Protein AF-A0A0D1YLI1-F1 (afdb_monomer)

Secondary structure (DSSP, 8-state):
-----------------------SHHHHHHHTSPPPPPBTTB-SHHHHHHHH-TTGGGGGGG--SHHHHHH--HHHHHHTT--SHHHHHHHHHHHHHHHTT---TTTT-S--BTTEEEEEEEEEEPPHHHHHH-GGGSS-BTTB-TTEEEEEEEE-TT-SS-SS-TTTPPPPTTEEE-SSS-EEETT-EESSSSEEEEE--TTTT--PPP--GGG-TTTHHHHHHHHHHHHHHHH-

Structure (mmCIF, N/CA/C/O backbone):
data_AF-A0A0D1YLI1-F1
#
_entry.id   AF-A0A0D1YLI1-F1
#
loop_
_atom_site.group_PDB
_atom_site.id
_atom_site.type_symbol
_atom_site.label_atom_id
_atom_site.label_alt_id
_atom_site.label_comp_id
_atom_site.label_asym_id
_atom_site.label_entity_id
_atom_site.label_seq_id
_atom_site.pdbx_PDB_ins_code
_atom_site.Cartn_x
_atom_site.Cartn_y
_atom_site.Cartn_z
_atom_site.occupancy
_atom_site.B_iso_or_equiv
_atom_site.auth_seq_id
_atom_site.auth_comp_id
_atom_site.auth_asym_id
_atom_site.auth_atom_id
_atom_site.pdbx_PDB_model_num
ATOM 1 N N . MET A 1 1 ? -71.877 48.508 18.213 1.00 41.09 1 MET A N 1
ATOM 2 C CA . MET A 1 1 ? -71.988 47.163 17.605 1.00 41.09 1 MET A CA 1
ATOM 3 C C . MET A 1 1 ? -70.603 46.537 17.554 1.00 41.09 1 MET A C 1
ATOM 5 O O . MET A 1 1 ? -69.731 47.075 16.888 1.00 41.09 1 MET A O 1
ATOM 9 N N . ILE A 1 2 ? -70.373 45.472 18.323 1.00 42.00 2 ILE A N 1
ATOM 10 C CA . ILE A 1 2 ? -69.071 44.799 18.441 1.00 42.00 2 ILE A CA 1
ATOM 11 C C . ILE A 1 2 ? -69.005 43.713 17.360 1.00 42.00 2 ILE A C 1
ATOM 13 O O . ILE A 1 2 ? -69.710 42.711 17.449 1.00 42.00 2 ILE A O 1
ATOM 17 N N . LEU A 1 3 ? -68.181 43.912 16.330 1.00 46.78 3 LEU A N 1
ATOM 18 C CA . LEU A 1 3 ? -67.951 42.915 15.282 1.00 46.78 3 LEU A CA 1
ATOM 19 C C . LEU A 1 3 ? -66.917 41.887 15.765 1.00 46.78 3 LEU A C 1
ATOM 21 O O . LEU A 1 3 ? -65.715 42.152 15.789 1.00 46.78 3 LEU A O 1
ATOM 25 N N . ARG A 1 4 ? -67.391 40.697 16.149 1.00 47.41 4 ARG A N 1
ATOM 26 C CA . ARG A 1 4 ? -66.553 39.508 16.362 1.00 47.41 4 ARG A CA 1
ATOM 27 C C . ARG A 1 4 ? -66.057 38.992 15.007 1.00 47.41 4 ARG A C 1
ATOM 29 O O . ARG A 1 4 ? -66.852 38.516 14.203 1.00 47.41 4 ARG A O 1
ATOM 36 N N . ARG A 1 5 ? -64.745 39.047 14.765 1.00 52.62 5 ARG A N 1
ATOM 37 C CA . ARG A 1 5 ? -64.091 38.301 13.676 1.00 52.62 5 ARG A CA 1
ATOM 38 C C . ARG A 1 5 ? -63.882 36.844 14.110 1.00 52.62 5 ARG A C 1
ATOM 40 O O . ARG A 1 5 ? -63.325 36.638 15.189 1.00 52.62 5 ARG A O 1
ATOM 47 N N . PRO A 1 6 ? -64.268 35.836 13.311 1.00 52.59 6 PRO A N 1
ATOM 48 C CA . PRO A 1 6 ? -63.895 34.460 13.593 1.00 52.59 6 PRO A CA 1
ATOM 49 C C . PRO A 1 6 ? -62.431 34.229 13.193 1.00 52.59 6 PRO A C 1
ATOM 51 O O . PRO A 1 6 ? -62.018 34.512 12.069 1.00 52.59 6 PRO A O 1
ATOM 54 N N . PHE A 1 7 ? -61.643 33.719 14.137 1.00 49.94 7 PHE A N 1
ATOM 55 C CA . PHE A 1 7 ? -60.309 33.180 13.892 1.00 49.94 7 PHE A CA 1
ATOM 56 C C . PHE A 1 7 ? -60.439 31.877 13.093 1.00 49.94 7 PHE A C 1
ATOM 58 O O . PHE A 1 7 ? -60.913 30.869 13.615 1.00 49.94 7 PHE A O 1
ATOM 65 N N . LEU A 1 8 ? -60.000 31.880 11.834 1.00 53.09 8 LEU A N 1
ATOM 66 C CA . LEU A 1 8 ? -59.750 30.649 11.088 1.00 53.09 8 LEU A CA 1
ATOM 67 C C . LEU A 1 8 ? -58.392 30.092 11.528 1.00 53.09 8 LEU A C 1
ATOM 69 O O . LEU A 1 8 ? -57.339 30.612 11.163 1.00 53.09 8 LEU A O 1
ATOM 73 N N . ALA A 1 9 ? -58.424 29.038 12.341 1.00 55.56 9 ALA A N 1
ATOM 74 C CA . ALA A 1 9 ? -57.246 28.261 12.698 1.00 55.56 9 ALA A CA 1
ATOM 75 C C . ALA A 1 9 ? -56.785 27.442 11.480 1.00 55.56 9 ALA A C 1
ATOM 77 O O . ALA A 1 9 ? -57.306 26.362 11.202 1.00 55.56 9 ALA A O 1
ATOM 78 N N . SER A 1 10 ? -55.800 27.965 10.751 1.00 55.53 10 SER A N 1
ATOM 79 C CA . SER A 1 10 ? -55.054 27.204 9.750 1.00 55.53 10 SER A CA 1
ATOM 80 C C . SER A 1 10 ? -54.162 26.190 10.468 1.00 55.53 10 SER A C 1
ATOM 82 O O . SER A 1 10 ? -53.190 26.556 11.130 1.00 55.53 10 SER A O 1
ATOM 84 N N . ARG A 1 11 ? -54.518 24.904 10.390 1.00 57.66 11 ARG A N 1
ATOM 85 C CA . ARG A 1 11 ? -53.645 23.810 10.828 1.00 57.66 11 ARG A CA 1
ATOM 86 C C . ARG A 1 11 ? -52.510 23.675 9.807 1.00 57.66 11 ARG A C 1
ATOM 88 O O . ARG A 1 11 ? -52.818 23.428 8.641 1.00 57.66 11 ARG A O 1
ATOM 95 N N . PRO A 1 12 ? -51.225 23.774 10.192 1.00 53.22 12 PRO A N 1
ATOM 96 C CA . PRO A 1 12 ? -50.160 23.419 9.271 1.00 53.22 12 PRO A CA 1
ATOM 97 C C . PRO A 1 12 ? -50.270 21.921 8.978 1.00 53.22 12 PRO A C 1
ATOM 99 O O . PRO A 1 12 ? -50.242 21.087 9.886 1.00 53.22 12 PRO A O 1
ATOM 102 N N . SER A 1 13 ? -50.426 21.580 7.701 1.00 56.91 13 SER A N 1
ATOM 103 C CA . SER A 1 13 ? -50.272 20.212 7.228 1.00 56.91 13 SER A CA 1
ATOM 104 C C . SER A 1 13 ? -48.870 19.750 7.608 1.00 56.91 13 SER A C 1
ATOM 106 O O . SER A 1 13 ? -47.882 20.285 7.101 1.00 56.91 13 SER A O 1
ATOM 108 N N . ILE A 1 14 ? -48.775 18.777 8.511 1.00 56.75 14 ILE A N 1
ATOM 109 C CA . ILE A 1 14 ? -47.525 18.079 8.791 1.00 56.75 14 ILE A CA 1
ATOM 110 C C . ILE A 1 14 ? -47.168 17.329 7.506 1.00 56.75 14 ILE A C 1
ATOM 112 O O . ILE A 1 14 ? -47.639 16.220 7.261 1.00 56.75 14 ILE A O 1
ATOM 116 N N . GLN A 1 15 ? -46.375 17.965 6.643 1.00 58.88 15 GLN A N 1
ATOM 117 C CA . GLN A 1 15 ? -45.689 17.278 5.564 1.00 58.88 15 GLN A CA 1
ATOM 118 C C . GLN A 1 15 ? -44.652 16.385 6.228 1.00 58.88 15 GLN A C 1
ATOM 120 O O . GLN A 1 15 ? -43.575 16.828 6.628 1.00 58.88 15 GLN A O 1
ATOM 125 N N . VAL A 1 16 ? -45.007 15.112 6.378 1.00 55.91 16 VAL A N 1
ATOM 126 C CA . VAL A 1 16 ? -44.041 14.053 6.634 1.00 55.91 16 VAL A CA 1
ATOM 127 C C . VAL A 1 16 ? -43.095 14.066 5.438 1.00 55.91 16 VAL A C 1
ATOM 129 O O . VAL A 1 16 ? -43.400 13.532 4.374 1.00 55.91 16 VAL A O 1
ATOM 132 N N . CYS A 1 17 ? -41.966 14.759 5.588 1.00 52.25 17 CYS A N 1
ATOM 133 C CA . CYS A 1 17 ? -40.849 14.646 4.672 1.00 52.25 17 CYS A CA 1
ATOM 134 C C . CYS A 1 17 ? -40.488 13.163 4.651 1.00 52.25 17 CYS A C 1
ATOM 136 O O . CYS A 1 17 ? -40.028 12.632 5.666 1.00 52.25 17 CYS A O 1
ATOM 138 N N . LEU A 1 18 ? -40.764 12.487 3.530 1.00 52.31 18 LEU A N 1
ATOM 139 C CA . LEU A 1 18 ? -40.245 11.156 3.261 1.00 52.31 18 LEU A CA 1
ATOM 140 C C . LEU A 1 18 ? -38.723 11.266 3.307 1.00 52.31 18 LEU A C 1
ATOM 142 O O . LEU A 1 18 ? -38.062 11.563 2.314 1.00 52.31 18 LEU A O 1
ATOM 146 N N . GLN A 1 19 ? -38.170 11.057 4.497 1.00 52.12 19 GLN A N 1
ATOM 147 C CA . GLN A 1 19 ? -36.759 10.823 4.690 1.00 52.12 19 GLN A CA 1
ATOM 148 C C . GLN A 1 19 ? -36.397 9.670 3.768 1.00 52.12 19 GLN A C 1
ATOM 150 O O . GLN A 1 19 ? -36.870 8.551 3.943 1.00 52.12 19 GLN A O 1
ATOM 155 N N . CYS A 1 20 ? -35.609 10.008 2.752 1.00 47.84 20 CYS A N 1
ATOM 156 C CA . CYS A 1 20 ? -34.932 9.152 1.798 1.00 47.84 20 CYS A CA 1
ATOM 157 C C . CYS A 1 20 ? -34.895 7.677 2.230 1.00 47.84 20 CYS A C 1
ATOM 159 O O . CYS A 1 20 ? -33.929 7.240 2.864 1.00 47.84 20 CYS A O 1
ATOM 161 N N . LEU A 1 21 ? -35.908 6.900 1.836 1.00 48.06 21 LEU A N 1
ATOM 162 C CA . LEU A 1 21 ? -35.844 5.442 1.812 1.00 48.06 21 LEU A CA 1
ATOM 163 C C . LEU A 1 21 ? -34.777 5.069 0.777 1.00 48.06 21 LEU A C 1
ATOM 165 O O . LEU A 1 21 ? -35.061 4.797 -0.388 1.00 48.06 21 LEU A O 1
ATOM 169 N N . ARG A 1 22 ? -33.502 5.110 1.180 1.00 50.91 22 ARG A N 1
ATOM 170 C CA . ARG A 1 22 ? -32.410 4.469 0.446 1.00 50.91 22 ARG A CA 1
ATOM 171 C C . ARG A 1 22 ? -32.606 2.971 0.612 1.00 50.91 22 ARG A C 1
ATOM 173 O O . ARG A 1 22 ? -31.956 2.343 1.445 1.00 50.91 22 ARG A O 1
ATOM 180 N N . ASN A 1 23 ? -33.529 2.416 -0.167 1.00 47.09 23 ASN A N 1
ATOM 181 C CA . ASN A 1 23 ? -33.686 0.980 -0.279 1.00 47.09 23 ASN A CA 1
ATOM 182 C C . ASN A 1 23 ? -32.333 0.364 -0.654 1.00 47.09 23 ASN A C 1
ATOM 184 O O . ASN A 1 23 ? -31.588 0.862 -1.501 1.00 47.09 23 ASN A O 1
ATOM 188 N N . SER A 1 24 ? -32.028 -0.720 0.042 1.00 51.94 24 SER A N 1
ATOM 189 C CA . SER A 1 24 ? -30.808 -1.521 0.103 1.00 51.94 24 SER A CA 1
ATOM 190 C C . SER A 1 24 ? -30.446 -2.248 -1.205 1.00 51.94 24 SER A C 1
ATOM 192 O O . SER A 1 24 ? -29.969 -3.379 -1.188 1.00 51.94 24 SER A O 1
ATOM 194 N N . SER A 1 25 ? -30.595 -1.601 -2.362 1.00 55.25 25 SER A N 1
ATOM 195 C CA . SER A 1 25 ? -30.200 -2.144 -3.674 1.00 55.25 25 SER A CA 1
ATOM 196 C C . SER A 1 25 ? -28.683 -2.339 -3.826 1.00 55.25 25 SER A C 1
ATOM 198 O O . SER A 1 25 ? -28.210 -2.993 -4.758 1.00 55.25 25 SER A O 1
ATOM 200 N N . THR A 1 26 ? -27.890 -1.798 -2.899 1.00 58.28 26 THR A N 1
ATOM 201 C CA . THR A 1 26 ? -26.433 -1.946 -2.889 1.00 58.28 26 THR A CA 1
ATOM 202 C C . THR A 1 26 ? -25.989 -3.364 -2.538 1.00 58.28 26 THR A C 1
ATOM 204 O O . THR A 1 26 ? -25.016 -3.834 -3.122 1.00 58.28 26 THR A O 1
ATOM 207 N N . ALA A 1 27 ? -26.689 -4.080 -1.650 1.00 60.84 27 ALA A N 1
ATOM 208 C CA . ALA A 1 27 ? -26.283 -5.424 -1.226 1.00 60.84 27 ALA A CA 1
ATOM 209 C C . ALA A 1 27 ? -26.394 -6.445 -2.373 1.00 60.84 27 ALA A C 1
ATOM 211 O O . ALA A 1 27 ? -25.431 -7.149 -2.682 1.00 60.84 27 ALA A O 1
ATOM 212 N N . THR A 1 28 ? -27.527 -6.453 -3.077 1.00 61.91 28 THR A N 1
ATOM 213 C CA . THR A 1 28 ? -27.759 -7.299 -4.258 1.00 61.91 28 THR A CA 1
ATOM 214 C C . THR A 1 28 ? -26.866 -6.914 -5.435 1.00 61.91 28 THR A C 1
ATOM 216 O O . THR A 1 28 ? -26.408 -7.790 -6.164 1.00 61.91 28 THR A O 1
ATOM 219 N N . ARG A 1 29 ? -26.549 -5.624 -5.613 1.00 68.31 29 ARG A N 1
ATOM 220 C CA . ARG A 1 29 ? -25.591 -5.180 -6.640 1.00 68.31 29 ARG A CA 1
ATOM 221 C C . ARG A 1 29 ? -24.159 -5.639 -6.337 1.00 68.31 29 ARG A C 1
ATOM 223 O O . ARG A 1 29 ? -23.441 -5.977 -7.269 1.00 68.31 29 ARG A O 1
ATOM 230 N N . VAL A 1 30 ? -23.738 -5.672 -5.069 1.00 67.12 30 VAL A N 1
ATOM 231 C CA . VAL A 1 30 ? -22.391 -6.135 -4.679 1.00 67.12 30 VAL A CA 1
ATOM 232 C C . VAL A 1 30 ? -22.211 -7.629 -4.939 1.00 67.12 30 VAL A C 1
ATOM 234 O O . VAL A 1 30 ? -21.168 -8.010 -5.462 1.00 67.12 30 VAL A O 1
ATOM 237 N N . ALA A 1 31 ? -23.218 -8.456 -4.639 1.00 68.25 31 ALA A N 1
ATOM 238 C CA . ALA A 1 31 ? -23.156 -9.903 -4.870 1.00 68.25 31 ALA A CA 1
ATOM 239 C C . ALA A 1 31 ? -23.019 -10.279 -6.359 1.00 68.25 31 ALA A C 1
ATOM 241 O O . ALA A 1 31 ? -22.440 -11.313 -6.680 1.00 68.25 31 ALA A O 1
ATOM 242 N N . LYS A 1 32 ? -23.524 -9.424 -7.258 1.00 78.62 32 LYS A N 1
ATOM 243 C CA . LYS A 1 32 ? -23.469 -9.612 -8.717 1.00 78.62 32 LYS A CA 1
ATOM 244 C C . LYS A 1 32 ? -22.161 -9.146 -9.360 1.00 78.62 32 LYS A C 1
ATOM 246 O O . LYS A 1 32 ? -21.942 -9.418 -10.534 1.00 78.62 32 LYS A O 1
ATOM 251 N N . ARG A 1 33 ? -21.312 -8.404 -8.642 1.00 84.38 33 ARG A N 1
ATOM 252 C CA . ARG A 1 33 ? -20.042 -7.926 -9.206 1.00 84.38 33 ARG A CA 1
ATOM 253 C C . ARG A 1 33 ? -19.034 -9.071 -9.282 1.00 84.38 33 ARG A C 1
ATOM 255 O O . ARG A 1 33 ? -18.962 -9.851 -8.329 1.00 84.38 33 ARG A O 1
ATOM 262 N N . PRO A 1 34 ? -18.225 -9.138 -10.354 1.00 90.88 34 PRO A N 1
ATOM 263 C CA . PRO A 1 34 ? -17.178 -10.140 -10.451 1.00 90.88 34 PRO A CA 1
ATOM 264 C C . PRO A 1 34 ? -16.191 -9.989 -9.289 1.00 90.88 34 PRO A C 1
ATOM 266 O O . PRO A 1 34 ? -15.927 -8.887 -8.784 1.00 90.88 34 PRO A O 1
ATOM 269 N N . VAL A 1 35 ? -15.689 -11.129 -8.827 1.00 94.88 35 VAL A N 1
ATOM 270 C CA . VAL A 1 35 ? -14.609 -11.187 -7.846 1.00 94.88 35 VAL A CA 1
ATOM 271 C C . VAL A 1 35 ? -13.297 -11.043 -8.619 1.00 94.88 35 VAL A C 1
ATOM 273 O O . VAL A 1 35 ? -13.105 -11.770 -9.591 1.00 94.88 35 VAL A O 1
ATOM 276 N N . PRO A 1 36 ? -12.428 -10.083 -8.257 1.00 95.19 36 PRO A N 1
ATOM 277 C CA . PRO A 1 36 ? -11.146 -9.926 -8.927 1.00 95.19 36 PRO A CA 1
ATOM 278 C C . PRO A 1 36 ? -10.232 -11.108 -8.569 1.00 95.19 36 PRO A C 1
ATOM 280 O O . PRO A 1 36 ? -10.284 -11.570 -7.424 1.00 95.19 36 PRO A O 1
ATOM 283 N N . PRO A 1 37 ? -9.395 -11.597 -9.499 1.00 94.94 37 PRO A N 1
ATOM 284 C CA . PRO A 1 37 ? -8.415 -12.627 -9.178 1.00 94.94 37 PRO A CA 1
ATOM 285 C C . PRO A 1 37 ? -7.379 -12.099 -8.165 1.00 94.94 37 PRO A C 1
ATOM 287 O O . PRO A 1 37 ? -7.143 -10.884 -8.111 1.00 94.94 37 PRO A O 1
ATOM 290 N N . PRO A 1 38 ? -6.781 -12.977 -7.340 1.00 95.75 38 PRO A N 1
ATOM 291 C CA . PRO A 1 38 ? -5.667 -12.598 -6.475 1.00 95.75 38 PRO A CA 1
ATOM 292 C C . PRO A 1 38 ? -4.457 -12.172 -7.317 1.00 95.75 38 PRO A C 1
ATOM 294 O O . PRO A 1 38 ? -4.249 -12.678 -8.421 1.00 95.75 38 PRO A O 1
ATOM 297 N N . THR A 1 39 ? -3.666 -11.228 -6.805 1.00 95.25 39 THR A N 1
ATOM 298 C CA . THR A 1 39 ? -2.420 -10.798 -7.459 1.00 95.25 39 THR A CA 1
ATOM 299 C C . THR A 1 39 ? -1.232 -11.555 -6.866 1.00 95.25 39 THR A C 1
ATOM 301 O O . THR A 1 39 ? -1.321 -12.002 -5.723 1.00 95.25 39 THR A O 1
ATOM 304 N N . PRO A 1 40 ? -0.091 -11.673 -7.570 1.00 94.94 40 PRO A N 1
ATOM 305 C CA . PRO A 1 40 ? 1.100 -12.327 -7.015 1.00 94.94 40 PRO A CA 1
ATOM 306 C C . PRO A 1 40 ? 1.561 -11.705 -5.689 1.00 94.94 40 PRO A C 1
ATOM 308 O O . PRO A 1 40 ? 1.991 -12.407 -4.779 1.00 94.94 40 PRO A O 1
ATOM 311 N N . PHE A 1 41 ? 1.400 -10.386 -5.545 1.00 96.00 41 PHE A N 1
ATOM 312 C CA . PHE A 1 41 ? 1.693 -9.671 -4.300 1.00 96.00 41 PHE A CA 1
ATOM 313 C C . PHE A 1 41 ? 0.640 -9.873 -3.195 1.00 96.00 41 PHE A C 1
ATOM 315 O O . PHE A 1 41 ? 0.938 -9.681 -2.018 1.00 96.00 41 PHE A O 1
ATOM 322 N N . VAL A 1 42 ? -0.595 -10.239 -3.553 1.00 96.94 42 VAL A N 1
ATOM 323 C CA . VAL A 1 42 ? -1.709 -10.467 -2.620 1.00 96.94 42 VAL A CA 1
ATOM 324 C C . VAL A 1 42 ? -2.390 -11.804 -2.941 1.00 96.94 42 VAL A C 1
ATOM 326 O O . VAL A 1 42 ? -3.473 -11.813 -3.537 1.00 96.94 42 VAL A O 1
ATOM 329 N N . PRO A 1 43 ? -1.759 -12.932 -2.567 1.00 95.62 43 PRO A N 1
ATOM 330 C CA . PRO A 1 43 ? -2.263 -14.258 -2.915 1.00 95.62 43 PRO A CA 1
ATOM 331 C C . PRO A 1 43 ? -3.471 -14.679 -2.068 1.00 95.62 43 PRO A C 1
ATOM 333 O O . PRO A 1 43 ? -4.325 -15.430 -2.536 1.00 95.62 43 PRO A O 1
ATOM 336 N N . ASP A 1 44 ? -3.565 -14.201 -0.825 1.00 96.12 44 ASP A N 1
ATOM 337 C CA . ASP A 1 44 ? -4.537 -14.665 0.161 1.00 96.12 44 ASP A CA 1
ATOM 338 C C . ASP A 1 44 ? -5.212 -13.523 0.946 1.00 96.12 44 ASP A C 1
ATOM 340 O O . ASP A 1 44 ? -4.843 -12.342 0.900 1.00 96.12 44 ASP A O 1
ATOM 344 N N . VAL A 1 45 ? -6.260 -13.890 1.690 1.00 97.38 45 VAL A N 1
ATOM 345 C CA . VAL A 1 45 ? -7.058 -12.949 2.491 1.00 97.38 45 VAL A CA 1
ATOM 346 C C . VAL A 1 45 ? -6.228 -12.348 3.628 1.00 97.38 45 VAL A C 1
ATOM 348 O O . VAL A 1 45 ? -6.354 -11.152 3.899 1.00 97.38 45 VAL A O 1
ATOM 351 N N . GLN A 1 46 ? -5.366 -13.144 4.272 1.00 96.81 46 GLN A N 1
ATOM 352 C CA . GLN A 1 46 ? -4.510 -12.675 5.362 1.00 96.81 46 GLN A CA 1
ATOM 353 C C . GLN A 1 46 ? -3.572 -11.570 4.873 1.00 96.81 46 GLN A C 1
ATOM 355 O O . GLN A 1 46 ? -3.504 -10.511 5.508 1.00 96.81 46 GLN A O 1
ATOM 360 N N . THR A 1 47 ? -2.900 -11.769 3.734 1.00 96.88 47 THR A N 1
ATOM 361 C CA . THR A 1 47 ? -2.012 -10.749 3.160 1.00 96.88 47 THR A CA 1
ATOM 362 C C . THR A 1 47 ? -2.782 -9.479 2.832 1.00 96.88 47 THR A C 1
ATOM 364 O O . THR A 1 47 ? -2.364 -8.393 3.235 1.00 96.88 47 THR A O 1
ATOM 367 N N . PHE A 1 48 ? -3.959 -9.584 2.205 1.00 97.56 48 PHE A N 1
ATOM 368 C CA . PHE A 1 48 ? -4.777 -8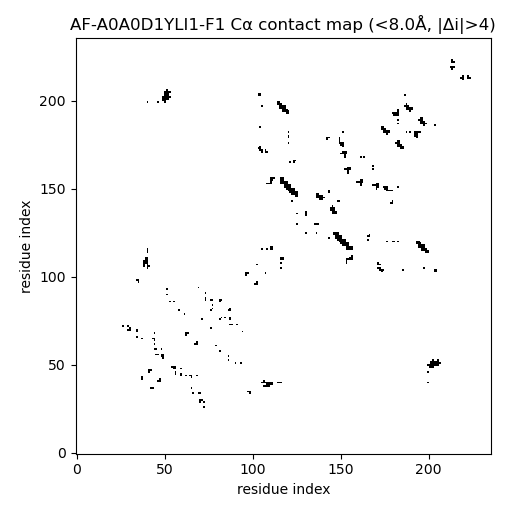.407 1.894 1.00 97.56 48 PHE A CA 1
ATOM 369 C C . PHE A 1 48 ? -5.145 -7.596 3.144 1.00 97.56 48 PHE A C 1
ATOM 371 O O . PHE A 1 48 ? -4.980 -6.373 3.167 1.00 97.56 48 PHE A O 1
ATOM 378 N N . LEU A 1 49 ? -5.630 -8.265 4.197 1.00 97.38 49 LEU A N 1
ATOM 379 C CA . LEU A 1 49 ? -6.031 -7.611 5.446 1.00 97.38 49 LEU A CA 1
ATOM 380 C C . LEU A 1 49 ? -4.839 -7.012 6.202 1.00 97.38 49 LEU A C 1
ATOM 382 O O . LEU A 1 49 ? -4.974 -5.958 6.825 1.00 97.38 49 LEU A O 1
ATOM 386 N N . THR A 1 50 ? -3.672 -7.643 6.103 1.00 97.31 50 THR A N 1
ATOM 387 C CA . THR A 1 50 ? -2.419 -7.139 6.677 1.00 97.31 50 THR A CA 1
ATOM 388 C C . THR A 1 50 ? -1.964 -5.868 5.956 1.00 97.31 50 THR A C 1
ATOM 390 O O . THR A 1 50 ? -1.688 -4.855 6.599 1.00 97.31 50 THR A O 1
ATOM 393 N N . LEU A 1 51 ? -1.978 -5.863 4.620 1.00 97.06 51 LEU A N 1
ATOM 394 C CA . LEU A 1 51 ? -1.556 -4.720 3.804 1.00 97.06 51 LEU A CA 1
ATOM 395 C C . LEU A 1 51 ? -2.382 -3.459 4.068 1.00 97.06 51 LEU A C 1
ATOM 397 O O . LEU A 1 51 ? -1.823 -2.370 4.203 1.00 97.06 51 LEU A O 1
ATOM 401 N N . ILE A 1 52 ? -3.708 -3.583 4.166 1.00 96.81 52 ILE A N 1
ATOM 402 C CA . ILE A 1 52 ? -4.592 -2.434 4.434 1.00 96.81 52 ILE A CA 1
ATOM 403 C C . ILE A 1 52 ? -4.499 -1.926 5.884 1.00 96.81 52 ILE A C 1
ATOM 405 O O . ILE A 1 52 ? -4.968 -0.813 6.158 1.00 96.81 52 ILE A O 1
ATOM 409 N N . GLY A 1 53 ? -3.903 -2.715 6.785 1.00 95.75 53 GLY A N 1
ATOM 410 C CA . GLY A 1 53 ? -3.594 -2.363 8.170 1.00 95.75 53 GLY A CA 1
ATOM 411 C C . GLY A 1 53 ? -4.815 -2.220 9.076 1.00 95.75 53 GLY A C 1
ATOM 412 O O . GLY A 1 53 ? -5.833 -2.901 8.918 1.00 95.75 53 GLY A O 1
ATOM 413 N N . ARG A 1 54 ? -4.719 -1.303 10.049 1.00 94.88 54 ARG A N 1
ATOM 414 C CA . ARG A 1 54 ? -5.753 -1.057 11.077 1.00 94.88 54 ARG A CA 1
ATOM 415 C C . ARG A 1 54 ? -6.161 -2.303 11.871 1.00 94.88 54 ARG A C 1
ATOM 417 O O . ARG A 1 54 ? -7.3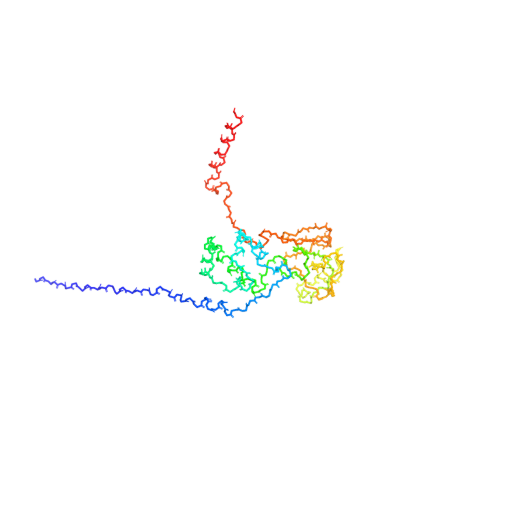29 -2.407 12.250 1.00 94.88 54 ARG A O 1
ATOM 424 N N . GLN A 1 55 ? -5.220 -3.221 12.106 1.00 93.56 55 GLN A N 1
ATOM 425 C CA . GLN A 1 55 ? -5.446 -4.461 12.857 1.00 93.56 55 GLN A CA 1
ATOM 426 C C . GLN A 1 55 ? -6.524 -5.378 12.246 1.00 93.56 55 GLN A C 1
ATOM 428 O O . GLN A 1 55 ? -7.083 -6.233 12.928 1.00 93.56 55 GLN A O 1
ATOM 433 N N . LEU A 1 56 ? -6.827 -5.235 10.948 1.00 95.56 56 LEU A N 1
ATOM 434 C CA . LEU A 1 56 ? -7.821 -6.079 10.276 1.00 95.56 56 LEU A CA 1
ATOM 435 C C . LEU A 1 56 ? -7.352 -7.525 10.069 1.00 95.56 56 LEU A C 1
ATOM 437 O O . LEU A 1 56 ? -8.192 -8.409 9.907 1.00 95.56 56 LEU A O 1
ATOM 441 N N . SER A 1 57 ? -6.044 -7.774 10.129 1.00 95.38 57 SER A N 1
ATOM 442 C CA . SER A 1 57 ? -5.438 -9.111 10.106 1.00 95.38 57 SER A CA 1
ATOM 443 C C . SER A 1 57 ? -5.987 -10.033 11.204 1.00 95.38 57 SER A C 1
ATOM 445 O O . SER A 1 57 ? -6.114 -11.233 10.989 1.00 95.38 57 SER A O 1
ATOM 447 N N . GLN A 1 58 ? -6.418 -9.479 12.343 1.00 95.25 58 GLN A N 1
ATOM 448 C CA . GLN A 1 58 ? -7.025 -10.228 13.455 1.00 95.25 58 GLN A CA 1
ATOM 449 C C . GLN A 1 58 ? -8.354 -10.903 13.084 1.00 95.25 58 GLN A C 1
ATOM 451 O O . GLN A 1 58 ? -8.822 -11.806 13.775 1.00 95.25 58 GLN A O 1
ATOM 456 N N . HIS A 1 59 ? -9.012 -10.440 12.021 1.00 95.12 59 HIS A N 1
ATOM 457 C CA . HIS A 1 59 ? -10.314 -10.945 11.596 1.00 95.12 59 HIS A CA 1
ATOM 458 C C . HIS A 1 59 ? -10.242 -11.903 10.409 1.00 95.12 59 HIS A C 1
ATOM 460 O O . HIS A 1 59 ? -11.288 -12.319 9.915 1.00 95.12 59 HIS A O 1
ATOM 466 N N . ALA A 1 60 ? -9.051 -12.268 9.945 1.00 95.62 60 ALA A N 1
ATOM 467 C CA . ALA A 1 60 ? -8.918 -13.108 8.764 1.00 95.62 60 ALA A CA 1
ATOM 468 C C . ALA A 1 60 ? -9.536 -14.496 8.935 1.00 95.62 60 ALA A C 1
ATOM 470 O O . ALA A 1 60 ? -10.215 -14.959 8.028 1.00 95.62 60 ALA A O 1
ATOM 471 N N . SER A 1 61 ? -9.432 -15.107 10.121 1.00 96.06 61 SER A N 1
ATOM 472 C CA . SER A 1 61 ? -10.054 -16.409 10.416 1.00 96.06 61 SER A CA 1
ATOM 473 C C . SER A 1 61 ? -11.579 -16.408 10.243 1.00 96.06 61 SER A C 1
ATOM 475 O O . SER A 1 61 ? -12.188 -17.461 10.094 1.00 96.06 61 SER A O 1
ATOM 477 N N . LYS A 1 62 ? -12.214 -15.228 10.259 1.00 95.75 62 LYS A N 1
ATOM 478 C CA . LYS A 1 62 ? -13.664 -15.060 10.075 1.00 95.75 62 LYS A CA 1
ATOM 479 C C . LYS A 1 62 ? -14.072 -15.028 8.602 1.00 95.75 62 LYS A C 1
ATOM 481 O O . LYS A 1 62 ? -15.259 -15.111 8.298 1.00 95.75 62 LYS A O 1
ATOM 486 N N . ILE A 1 63 ? -13.114 -14.844 7.695 1.00 95.38 63 ILE A N 1
ATOM 487 C CA . ILE A 1 63 ? -13.335 -14.754 6.254 1.00 95.38 63 ILE A CA 1
ATOM 488 C C . ILE A 1 63 ? -12.666 -15.976 5.612 1.00 95.38 63 ILE A C 1
ATOM 490 O O . ILE A 1 63 ? -11.459 -15.963 5.393 1.00 95.38 63 ILE A O 1
ATOM 494 N N . PRO A 1 64 ? -13.432 -17.035 5.301 1.00 93.31 64 PRO A N 1
ATOM 495 C CA . PRO A 1 64 ? -12.858 -18.341 4.978 1.00 93.31 64 PRO A CA 1
ATOM 496 C C . PRO A 1 64 ? -12.200 -18.410 3.594 1.00 93.31 64 PRO A C 1
ATOM 498 O O . PRO A 1 64 ? -11.350 -19.261 3.367 1.00 93.31 64 PRO A O 1
ATOM 501 N N . SER A 1 65 ? -12.595 -17.552 2.649 1.00 96.06 65 SER A N 1
ATOM 502 C CA . SER A 1 65 ? -12.103 -17.606 1.269 1.00 96.06 65 SER A CA 1
ATOM 503 C C . SER A 1 65 ? -11.972 -16.227 0.627 1.00 96.06 65 SER A C 1
ATOM 505 O O . SER A 1 65 ? -12.601 -15.250 1.053 1.00 96.06 65 SER A O 1
ATOM 507 N N . TRP A 1 66 ? -11.179 -16.160 -0.446 1.00 96.56 66 TRP A N 1
ATOM 508 C CA . TRP A 1 66 ? -11.037 -14.960 -1.273 1.00 96.56 66 TRP A CA 1
ATOM 509 C C . TRP A 1 66 ? -12.383 -14.509 -1.858 1.00 96.56 66 TRP A C 1
ATOM 511 O O . TRP A 1 66 ? -12.744 -13.336 -1.783 1.00 96.56 66 TRP A O 1
ATOM 521 N N . ASP A 1 67 ? -13.201 -15.448 -2.335 1.00 94.88 67 ASP A N 1
ATOM 522 C CA . ASP A 1 67 ? -14.561 -15.155 -2.792 1.00 94.88 67 ASP A CA 1
ATOM 523 C C . ASP A 1 67 ? -15.434 -14.543 -1.692 1.00 94.88 67 ASP A C 1
ATOM 525 O O . ASP A 1 67 ? -16.127 -13.544 -1.923 1.00 94.88 67 ASP A O 1
ATOM 529 N N . ALA A 1 68 ? -15.386 -15.104 -0.479 1.00 95.12 68 ALA A N 1
ATOM 530 C CA . ALA A 1 68 ? -16.145 -14.585 0.653 1.00 95.12 68 ALA A CA 1
ATOM 531 C C . ALA A 1 68 ? -15.739 -13.137 0.964 1.00 95.12 68 ALA A C 1
ATOM 533 O O . ALA A 1 68 ? -16.612 -12.280 1.133 1.00 95.12 68 ALA A O 1
ATOM 534 N N . LEU A 1 69 ? -14.436 -12.826 0.939 1.00 96.25 69 LEU A N 1
ATOM 535 C CA . LEU A 1 69 ? -13.927 -11.472 1.162 1.00 96.25 69 LEU A CA 1
ATOM 536 C C . LEU A 1 69 ? -14.620 -10.447 0.256 1.00 96.25 69 LEU A C 1
ATOM 538 O O . LEU A 1 69 ? -15.038 -9.399 0.748 1.00 96.25 69 LEU A O 1
ATOM 542 N N . PHE A 1 70 ? -14.789 -10.740 -1.038 1.00 95.75 70 PHE A N 1
ATOM 543 C CA . PHE A 1 70 ? -15.374 -9.806 -2.007 1.00 95.75 70 PHE A CA 1
ATOM 544 C C . PHE A 1 70 ? -16.903 -9.857 -2.096 1.00 95.75 70 PHE A C 1
ATOM 546 O O . PHE A 1 70 ? -17.509 -8.861 -2.519 1.00 95.75 70 PHE A O 1
ATOM 553 N N . ARG A 1 71 ? -17.550 -10.939 -1.658 1.00 93.75 71 ARG A N 1
ATOM 554 C CA . ARG A 1 71 ? -19.014 -11.101 -1.723 1.00 93.75 71 ARG A CA 1
ATOM 555 C C . ARG A 1 71 ? -19.741 -10.638 -0.463 1.00 93.75 71 ARG A C 1
ATOM 557 O O . ARG A 1 71 ? -20.824 -10.070 -0.583 1.00 93.75 71 ARG A O 1
ATOM 564 N N . LEU A 1 72 ? -19.142 -10.802 0.719 1.00 93.94 72 LEU A N 1
ATOM 565 C CA . LEU A 1 72 ? -19.788 -10.484 1.998 1.00 93.94 72 LEU A CA 1
ATOM 566 C C . LEU A 1 72 ? -20.254 -9.023 2.067 1.00 93.94 72 LEU A C 1
ATOM 568 O O . LEU A 1 72 ? -19.520 -8.092 1.716 1.00 93.94 72 LEU A O 1
ATOM 572 N N . SER A 1 73 ? -21.476 -8.815 2.543 1.00 92.75 73 SER A N 1
ATOM 573 C CA . SER A 1 73 ? -22.089 -7.499 2.731 1.00 92.75 73 SER A CA 1
ATOM 574 C C . SER A 1 73 ? -21.744 -6.886 4.094 1.00 92.75 73 SER A C 1
ATOM 576 O O . SER A 1 73 ? -21.231 -7.550 4.992 1.00 92.75 73 SER A O 1
ATOM 578 N N . SER A 1 74 ? -22.042 -5.596 4.284 1.00 92.69 74 SER A N 1
ATOM 579 C CA . SER A 1 74 ? -21.766 -4.913 5.557 1.00 92.69 74 SER A CA 1
ATOM 580 C C . SER A 1 74 ? -22.489 -5.527 6.762 1.00 92.69 74 SER A C 1
ATOM 582 O O . SER A 1 74 ? -21.976 -5.393 7.873 1.00 92.69 74 SER A O 1
ATOM 584 N N . THR A 1 75 ? -23.684 -6.093 6.577 1.00 93.62 75 THR A N 1
ATOM 585 C CA . THR A 1 75 ? -24.451 -6.737 7.655 1.00 93.62 75 THR A CA 1
ATOM 586 C C . THR A 1 75 ? -23.829 -8.080 7.995 1.00 93.62 75 THR A C 1
ATOM 588 O O . THR A 1 75 ? -23.443 -8.282 9.133 1.00 93.62 75 THR A O 1
ATOM 591 N N . GLN A 1 76 ? -23.539 -8.905 6.990 1.00 94.50 76 GLN A N 1
ATOM 592 C CA . GLN A 1 76 ? -22.861 -10.188 7.196 1.00 94.50 76 GLN A CA 1
ATOM 593 C C . GLN A 1 76 ? -21.492 -10.023 7.875 1.00 94.50 76 GLN A C 1
ATOM 595 O O . GLN A 1 76 ? -21.162 -10.762 8.792 1.00 94.50 76 GLN A O 1
ATOM 600 N N . LEU A 1 77 ? -20.703 -9.006 7.498 1.00 95.44 77 LEU A N 1
ATOM 601 C CA . LEU A 1 77 ? -19.435 -8.706 8.181 1.00 95.44 77 LEU A CA 1
ATOM 602 C C . LEU A 1 77 ? -19.640 -8.309 9.654 1.00 95.44 77 LEU A C 1
ATOM 604 O O . LEU A 1 77 ? -18.776 -8.576 10.485 1.00 95.44 77 LEU A O 1
ATOM 608 N N . ARG A 1 78 ? -20.759 -7.650 9.988 1.00 95.88 78 ARG A N 1
ATOM 609 C CA . ARG A 1 78 ? -21.113 -7.334 11.380 1.00 95.88 78 ARG A CA 1
ATOM 610 C C . ARG A 1 78 ? -21.445 -8.609 12.145 1.00 95.88 78 ARG A C 1
ATOM 612 O O . ARG A 1 78 ? -20.958 -8.753 13.259 1.00 95.88 78 ARG A O 1
ATOM 619 N N . ASP A 1 79 ? -22.225 -9.500 11.547 1.00 96.00 79 ASP A N 1
ATOM 620 C CA . ASP A 1 79 ? -22.682 -10.739 12.183 1.00 96.00 79 ASP A CA 1
ATOM 621 C C . ASP A 1 79 ? -21.508 -11.700 12.438 1.00 96.00 79 ASP A C 1
ATOM 623 O O . ASP A 1 79 ? -21.432 -12.328 13.487 1.00 96.00 79 ASP A O 1
ATOM 627 N N . LEU A 1 80 ? -20.503 -11.701 11.552 1.00 95.31 80 LEU A N 1
ATOM 628 C CA . LEU A 1 80 ? -19.210 -12.373 11.762 1.00 95.31 80 LEU A CA 1
ATOM 629 C C . LEU A 1 80 ? -18.339 -11.698 12.850 1.00 95.31 80 LEU A C 1
ATOM 631 O O . LEU A 1 80 ? -17.272 -12.190 13.224 1.00 95.31 80 LEU A O 1
ATOM 635 N N . GLY A 1 81 ? -18.755 -10.543 13.370 1.00 94.38 81 GLY A N 1
ATOM 636 C CA . GLY A 1 81 ? -18.069 -9.817 14.435 1.00 94.38 81 GLY A CA 1
ATOM 637 C C . GLY A 1 81 ? -16.859 -9.007 13.967 1.00 94.38 81 GLY A C 1
ATOM 638 O O . GLY A 1 81 ? -15.908 -8.844 14.730 1.00 94.38 81 GLY A O 1
ATOM 639 N N . ILE A 1 82 ? -16.834 -8.544 12.715 1.00 95.25 82 ILE A N 1
ATOM 640 C CA . ILE A 1 82 ? -15.856 -7.542 12.267 1.00 95.25 82 ILE A CA 1
ATOM 641 C C . ILE A 1 82 ? -16.382 -6.187 12.726 1.00 95.25 82 ILE A C 1
ATOM 643 O O . ILE A 1 82 ? -17.276 -5.614 12.102 1.00 95.25 82 ILE A O 1
ATOM 647 N N . ASP A 1 83 ? -15.856 -5.681 13.833 1.00 91.75 83 ASP A N 1
ATOM 648 C CA . ASP A 1 83 ? -16.272 -4.428 14.463 1.00 91.75 83 ASP A CA 1
ATOM 649 C C . ASP A 1 83 ? -15.022 -3.641 14.884 1.00 91.75 83 ASP A C 1
ATOM 651 O O . ASP A 1 83 ? -13.994 -4.265 15.142 1.00 91.75 83 ASP A O 1
ATOM 655 N N . PRO A 1 84 ? -15.015 -2.292 14.902 1.00 94.69 84 PRO A N 1
ATOM 656 C CA . PRO A 1 84 ? -16.122 -1.325 14.819 1.00 94.69 84 PRO A CA 1
ATOM 657 C C . PRO A 1 84 ? -16.697 -1.093 13.399 1.00 94.69 84 PRO A C 1
ATOM 659 O O . PRO A 1 84 ? -16.041 -1.403 12.397 1.00 94.69 84 PRO A O 1
ATOM 662 N N . PRO A 1 85 ? -17.847 -0.392 13.240 1.00 96.31 85 PRO A N 1
ATOM 663 C CA . PRO A 1 85 ? -18.435 -0.087 11.925 1.00 96.31 85 PRO A CA 1
ATOM 664 C C . PRO A 1 85 ? -17.488 0.668 10.979 1.00 96.31 85 PRO A C 1
ATOM 666 O O . PRO A 1 85 ? -17.573 0.544 9.754 1.00 96.31 85 PRO A O 1
ATOM 669 N N . ARG A 1 86 ? -16.559 1.455 11.538 1.00 95.50 86 ARG A N 1
ATOM 670 C CA . ARG A 1 86 ? -15.538 2.188 10.777 1.00 95.50 86 ARG A CA 1
ATOM 671 C C . ARG A 1 86 ? -14.547 1.249 10.086 1.00 95.50 86 ARG A C 1
ATOM 673 O O . ARG A 1 86 ? -14.128 1.555 8.971 1.00 95.50 86 ARG A O 1
ATOM 680 N N . ALA A 1 87 ? -14.206 0.128 10.723 1.00 95.81 87 ALA A N 1
ATOM 681 C CA . ALA A 1 87 ? -13.340 -0.900 10.158 1.00 95.81 87 ALA A CA 1
ATOM 682 C C . ALA A 1 87 ? -14.041 -1.608 8.986 1.00 95.81 87 ALA A C 1
ATOM 684 O O . ALA A 1 87 ? -13.474 -1.682 7.897 1.00 95.81 87 ALA A O 1
ATOM 685 N N . ARG A 1 88 ? -15.326 -1.974 9.138 1.00 96.31 88 ARG A N 1
ATOM 686 C CA . ARG A 1 88 ? -16.135 -2.547 8.041 1.00 96.31 88 ARG A CA 1
ATOM 687 C C . ARG A 1 88 ? -16.222 -1.629 6.822 1.00 96.31 88 ARG A C 1
ATOM 689 O O . ARG A 1 88 ? -15.961 -2.060 5.704 1.00 96.31 88 ARG A O 1
ATOM 696 N N . ARG A 1 89 ? -16.553 -0.346 7.019 1.00 96.69 89 ARG A N 1
ATOM 697 C CA . ARG A 1 89 ? -16.623 0.634 5.914 1.00 96.69 89 ARG A CA 1
ATOM 698 C C . ARG A 1 89 ? -15.276 0.799 5.209 1.00 96.69 89 ARG A C 1
ATOM 700 O O . ARG A 1 89 ? -15.233 0.923 3.989 1.00 96.69 89 ARG A O 1
ATOM 707 N N . TYR A 1 90 ? -14.188 0.795 5.975 1.00 97.44 90 TYR A N 1
ATOM 708 C CA . TYR A 1 90 ? -12.833 0.879 5.439 1.00 97.44 90 TYR A CA 1
ATOM 709 C C . TYR A 1 90 ? -12.473 -0.341 4.582 1.00 97.44 90 TYR A C 1
ATOM 711 O O . TYR A 1 90 ? -11.997 -0.157 3.463 1.00 97.44 90 TYR A O 1
ATOM 719 N N . LEU A 1 91 ? -12.775 -1.551 5.062 1.00 97.06 91 LEU A N 1
ATOM 720 C CA . LEU A 1 91 ? -12.577 -2.800 4.324 1.00 97.06 91 LEU A CA 1
ATOM 721 C C . LEU A 1 91 ? -13.368 -2.815 3.009 1.00 97.06 91 LEU A C 1
ATOM 723 O O . LEU A 1 91 ? -12.814 -3.108 1.954 1.00 97.06 91 LEU A O 1
ATOM 727 N N . LEU A 1 92 ? -14.653 -2.448 3.054 1.00 96.00 92 LEU A N 1
ATOM 728 C CA . LEU A 1 92 ? -15.511 -2.385 1.864 1.00 96.00 92 LEU A CA 1
ATOM 729 C C . LEU A 1 92 ? -14.985 -1.397 0.820 1.00 96.00 92 LEU A C 1
ATOM 731 O O . LEU A 1 92 ? -15.006 -1.689 -0.374 1.00 96.00 92 LEU A O 1
ATOM 735 N N . ARG A 1 93 ? -14.473 -0.245 1.265 1.00 96.56 93 ARG A N 1
ATOM 736 C CA . ARG A 1 93 ? -13.849 0.736 0.375 1.00 96.56 93 ARG A CA 1
ATOM 737 C C . ARG A 1 93 ? -12.585 0.176 -0.280 1.00 96.56 93 ARG A C 1
ATOM 739 O O . ARG A 1 93 ? -12.40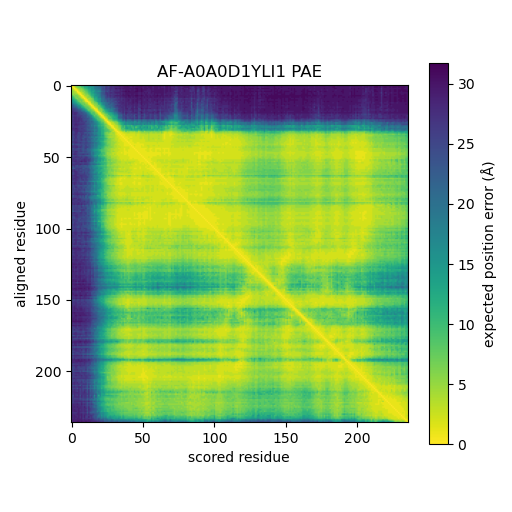4 0.361 -1.476 1.00 96.56 93 ARG A O 1
ATOM 746 N N . TRP A 1 94 ? -11.731 -0.516 0.474 1.00 97.38 94 TRP A N 1
ATOM 747 C CA . TRP A 1 94 ? -10.521 -1.135 -0.076 1.00 97.38 94 TRP A CA 1
ATOM 748 C C . TRP A 1 94 ? -10.816 -2.280 -1.044 1.00 97.38 94 TRP A C 1
ATOM 750 O O . TRP A 1 94 ? -10.175 -2.354 -2.086 1.00 97.38 94 TRP A O 1
ATOM 760 N N . ARG A 1 95 ? -11.830 -3.108 -0.769 1.00 96.06 95 ARG A N 1
ATOM 761 C CA . ARG A 1 95 ? -12.322 -4.119 -1.722 1.00 96.06 95 ARG A CA 1
ATOM 762 C C . ARG A 1 95 ? -12.727 -3.498 -3.054 1.00 96.06 95 ARG A C 1
ATOM 764 O O . ARG A 1 95 ? -12.408 -4.035 -4.108 1.00 96.06 95 ARG A O 1
ATOM 771 N N . GLU A 1 96 ? -13.433 -2.371 -3.010 1.00 95.19 96 GLU A N 1
ATOM 772 C CA . GLU A 1 96 ? -13.856 -1.683 -4.227 1.00 95.19 96 GLU A CA 1
ATOM 773 C C . GLU A 1 96 ? -12.671 -1.073 -4.987 1.00 95.19 96 GLU A C 1
ATOM 775 O O . GLU A 1 96 ? -12.604 -1.210 -6.203 1.00 95.19 96 GLU A O 1
ATOM 780 N N . ARG A 1 97 ? -11.690 -0.491 -4.284 1.00 96.06 97 ARG A N 1
ATOM 781 C CA . ARG A 1 97 ? -10.437 -0.031 -4.911 1.00 96.06 97 ARG A CA 1
ATOM 782 C C . ARG A 1 97 ? -9.684 -1.176 -5.585 1.00 96.06 97 ARG A C 1
ATOM 784 O O . ARG A 1 97 ? -9.246 -1.031 -6.721 1.00 96.06 97 ARG A O 1
ATOM 791 N N . PHE A 1 98 ? -9.597 -2.327 -4.920 1.00 96.38 98 PHE A N 1
ATOM 792 C CA . PHE A 1 98 ? -8.939 -3.512 -5.466 1.00 96.38 98 PHE A CA 1
ATOM 793 C C . PHE A 1 98 ? -9.641 -4.021 -6.735 1.00 96.38 98 PHE A C 1
ATOM 795 O O . PHE A 1 98 ? -8.977 -4.324 -7.720 1.00 96.38 98 PHE A O 1
ATOM 802 N N . ARG A 1 99 ? -10.983 -4.033 -6.765 1.00 95.06 99 ARG A N 1
ATOM 803 C CA . ARG A 1 99 ? -11.762 -4.358 -7.978 1.00 95.06 99 ARG A CA 1
ATOM 804 C C . ARG A 1 99 ? -11.479 -3.428 -9.153 1.00 95.06 99 ARG A C 1
ATOM 806 O O . ARG A 1 99 ? -11.552 -3.859 -10.294 1.00 95.06 99 ARG A O 1
ATOM 813 N N . GLN A 1 100 ? -11.200 -2.161 -8.872 1.00 94.50 100 GLN A N 1
ATOM 814 C CA . GLN A 1 100 ? -10.913 -1.147 -9.886 1.00 94.50 100 GLN A CA 1
ATOM 815 C C . GLN A 1 100 ? -9.445 -1.161 -10.342 1.00 94.50 100 GLN A C 1
ATOM 817 O O . GLN A 1 100 ? -9.036 -0.264 -11.073 1.00 94.50 100 GLN A O 1
ATOM 822 N N . GLY A 1 101 ? -8.628 -2.116 -9.879 1.00 93.69 101 GLY A N 1
ATOM 823 C CA . GLY A 1 101 ? -7.190 -2.145 -10.165 1.00 93.69 101 GLY A CA 1
ATOM 824 C C . GLY A 1 101 ? -6.405 -1.013 -9.489 1.00 93.69 101 GLY A C 1
ATOM 825 O O . GLY A 1 101 ? -5.266 -0.728 -9.857 1.00 93.69 101 GLY A O 1
ATOM 826 N N . GLN A 1 102 ? -7.010 -0.330 -8.510 1.00 94.12 102 GLN A N 1
ATOM 827 C CA . GLN A 1 102 ? -6.388 0.760 -7.761 1.00 94.12 102 GLN A CA 1
ATOM 828 C C . GLN A 1 102 ? -5.698 0.208 -6.519 1.00 94.12 102 GLN A C 1
ATOM 830 O O . GLN A 1 102 ? -6.175 0.359 -5.387 1.00 94.12 102 GLN A O 1
ATOM 835 N N . TYR A 1 103 ? -4.573 -0.455 -6.746 1.00 93.88 103 TYR A N 1
ATOM 836 C CA . TYR A 1 103 ? -3.758 -1.009 -5.677 1.00 93.88 103 TYR A CA 1
ATOM 837 C C . TYR A 1 103 ? -2.908 0.066 -4.992 1.00 93.88 103 TYR A C 1
ATOM 839 O O . TYR A 1 103 ? -2.759 1.185 -5.486 1.00 93.88 103 TYR A O 1
ATOM 847 N N . GLY A 1 104 ? -2.381 -0.265 -3.813 1.00 93.25 104 GLY A N 1
ATOM 848 C CA . GLY A 1 104 ? -1.298 0.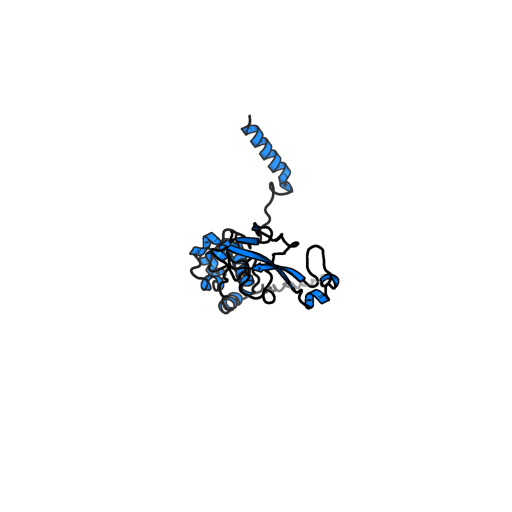512 -3.222 1.00 93.25 104 GLY A CA 1
ATOM 849 C C . GLY A 1 104 ? 0.055 0.107 -3.808 1.00 93.25 104 GLY A C 1
ATOM 850 O O . GLY A 1 104 ? 0.135 -0.623 -4.794 1.00 93.25 104 GLY A O 1
ATOM 851 N N . ILE A 1 105 ? 1.131 0.566 -3.171 1.00 94.06 105 ILE A N 1
ATOM 852 C CA . ILE A 1 105 ? 2.495 0.223 -3.579 1.00 94.06 105 ILE A CA 1
ATOM 853 C C . ILE A 1 105 ? 2.706 -1.296 -3.626 1.00 94.06 105 ILE A C 1
ATOM 855 O O . ILE A 1 105 ? 2.326 -2.002 -2.690 1.00 94.06 105 ILE A O 1
ATOM 859 N N . GLY A 1 106 ? 3.282 -1.783 -4.723 1.00 92.44 106 GLY A N 1
ATOM 860 C CA . GLY A 1 106 ? 3.594 -3.195 -4.932 1.00 92.44 106 GLY A CA 1
ATOM 861 C C . GLY A 1 106 ? 2.429 -4.064 -5.420 1.00 92.44 106 GLY A C 1
ATOM 862 O O . GLY A 1 106 ? 2.634 -5.230 -5.731 1.00 92.44 106 G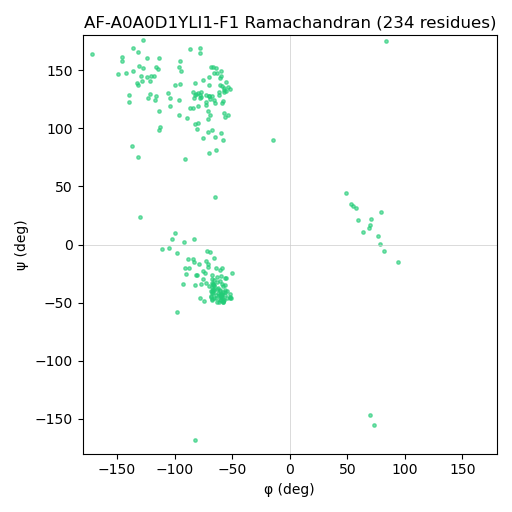LY A O 1
ATOM 863 N N . GLY A 1 107 ? 1.200 -3.546 -5.513 1.00 92.88 107 GLY A N 1
ATOM 864 C CA . GLY A 1 107 ? 0.062 -4.368 -5.946 1.00 92.88 107 GLY A CA 1
ATOM 865 C C . GLY A 1 107 ? 0.070 -4.754 -7.428 1.00 92.88 107 GLY A C 1
ATOM 866 O O . GLY A 1 107 ? -0.642 -5.673 -7.815 1.00 92.88 107 GLY A O 1
ATOM 867 N N . ASP A 1 108 ? 0.869 -4.058 -8.231 1.00 92.62 108 ASP A N 1
ATOM 868 C CA . ASP A 1 108 ? 1.119 -4.272 -9.657 1.00 92.62 108 ASP A CA 1
ATOM 869 C C . ASP A 1 108 ? 2.321 -5.191 -9.941 1.00 92.62 108 ASP A C 1
ATOM 871 O O . ASP A 1 108 ? 2.664 -5.423 -11.097 1.00 92.62 108 ASP A O 1
ATOM 875 N N . LEU A 1 109 ? 2.966 -5.726 -8.903 1.00 94.31 109 LEU A N 1
ATOM 876 C CA . LEU A 1 109 ? 4.117 -6.606 -9.054 1.00 94.31 109 LEU A CA 1
ATOM 877 C C . LEU A 1 109 ? 3.692 -7.986 -9.583 1.00 94.31 109 LEU A C 1
ATOM 879 O O . LEU A 1 109 ? 2.936 -8.704 -8.929 1.00 94.31 109 LEU A O 1
ATOM 883 N N . GLU A 1 110 ? 4.226 -8.365 -10.747 1.00 92.56 110 GLU A N 1
ATOM 884 C CA . GLU A 1 110 ? 4.045 -9.702 -11.334 1.00 92.56 110 GLU A CA 1
ATOM 885 C C . GLU A 1 110 ? 4.939 -10.761 -10.672 1.00 92.56 110 GLU A C 1
ATOM 887 O O . GLU A 1 110 ? 4.481 -11.843 -10.311 1.00 92.56 110 GLU A O 1
ATOM 892 N N . HIS A 1 111 ? 6.216 -10.439 -10.469 1.00 93.69 111 HIS A N 1
ATOM 893 C CA . HIS A 1 111 ? 7.185 -11.330 -9.843 1.00 93.69 111 HIS A CA 1
ATOM 894 C C . HIS A 1 111 ? 7.298 -11.014 -8.353 1.00 93.69 111 HIS A C 1
ATOM 896 O O . HIS A 1 111 ? 7.762 -9.944 -7.961 1.00 93.69 111 HIS A O 1
ATOM 902 N N . VAL A 1 112 ? 6.837 -11.941 -7.517 1.00 95.31 112 VAL A N 1
ATOM 903 C CA . VAL A 1 112 ? 6.902 -11.842 -6.056 1.00 95.31 112 VAL A CA 1
ATOM 904 C C . VAL A 1 112 ? 7.265 -13.221 -5.518 1.00 95.31 112 VAL A C 1
ATOM 906 O O . VAL A 1 112 ? 6.618 -14.204 -5.874 1.00 95.31 112 VAL A O 1
ATOM 909 N N . LYS A 1 113 ? 8.294 -13.302 -4.670 1.00 93.69 113 LYS A N 1
ATOM 910 C CA . LYS A 1 113 ? 8.664 -14.527 -3.941 1.00 93.69 113 LYS A CA 1
ATOM 911 C C . LYS A 1 113 ? 8.607 -14.229 -2.444 1.00 93.69 113 LYS A C 1
ATOM 913 O O . LYS A 1 113 ? 9.120 -13.201 -2.012 1.00 93.69 113 LYS A O 1
ATOM 918 N N . ASP A 1 114 ? 7.924 -15.072 -1.672 1.00 90.88 114 ASP A N 1
ATOM 919 C CA . ASP A 1 114 ? 7.782 -14.950 -0.209 1.00 90.88 114 ASP A CA 1
ATOM 920 C C . ASP A 1 114 ? 7.255 -13.585 0.283 1.00 90.88 114 ASP A C 1
ATOM 922 O O . ASP A 1 114 ? 7.666 -13.061 1.317 1.00 90.88 114 ASP A O 1
ATOM 926 N N . GLY A 1 115 ? 6.350 -12.963 -0.484 1.00 91.81 115 GLY A N 1
ATOM 927 C CA . GLY A 1 115 ? 5.828 -11.627 -0.167 1.00 91.81 115 GLY A CA 1
ATOM 928 C C . GLY A 1 115 ? 6.855 -10.501 -0.341 1.00 91.81 115 GLY A C 1
ATOM 929 O O . GLY A 1 115 ? 6.658 -9.394 0.167 1.00 91.81 115 GLY A O 1
ATOM 930 N N . VAL A 1 116 ? 7.953 -10.762 -1.052 1.00 95.12 116 VAL A N 1
ATOM 931 C CA . VAL A 1 116 ? 8.972 -9.780 -1.418 1.00 95.12 116 VAL A CA 1
ATOM 932 C C . VAL A 1 116 ? 9.017 -9.645 -2.936 1.00 95.12 116 VAL A C 1
ATOM 934 O O . VAL A 1 116 ? 9.190 -10.623 -3.663 1.00 95.12 116 VAL A O 1
ATOM 937 N N . GLY A 1 117 ? 8.846 -8.417 -3.420 1.00 94.62 117 GLY A N 1
ATOM 938 C CA . GLY A 1 117 ? 9.095 -8.070 -4.815 1.00 94.62 117 GLY A CA 1
ATOM 939 C C . GLY A 1 117 ? 10.388 -7.283 -4.943 1.00 94.62 117 GLY A C 1
ATOM 940 O O . GLY A 1 117 ? 10.589 -6.311 -4.208 1.00 94.62 117 GLY A O 1
ATOM 941 N N . GLU A 1 118 ? 11.252 -7.694 -5.864 1.00 95.19 118 GLU A N 1
ATOM 942 C CA . GLU A 1 118 ? 12.489 -6.987 -6.178 1.00 95.19 118 GLU A CA 1
ATOM 943 C C . GLU A 1 118 ? 12.277 -6.068 -7.376 1.00 95.19 118 GLU A C 1
ATOM 945 O O . GLU A 1 118 ? 11.620 -6.408 -8.355 1.00 95.19 118 GLU A O 1
ATOM 950 N N . ILE A 1 119 ? 12.833 -4.868 -7.288 1.00 95.31 119 ILE A N 1
ATOM 951 C CA . ILE A 1 119 ? 12.743 -3.857 -8.329 1.00 95.31 119 ILE A CA 1
ATOM 952 C C . ILE A 1 119 ? 14.134 -3.345 -8.666 1.00 95.31 119 ILE A C 1
ATOM 954 O O . ILE A 1 119 ? 14.970 -3.147 -7.779 1.00 95.31 119 ILE A O 1
ATOM 958 N N . LYS A 1 120 ? 14.378 -3.114 -9.954 1.00 94.75 120 LYS A N 1
ATOM 959 C CA . LYS A 1 120 ? 15.653 -2.595 -10.451 1.00 94.75 120 LYS A CA 1
ATOM 960 C C . LYS A 1 120 ? 15.459 -1.429 -11.394 1.00 94.75 120 LYS A C 1
ATOM 962 O O . LYS A 1 120 ? 14.405 -1.302 -12.018 1.00 94.75 120 LYS A O 1
ATOM 967 N N . ILE A 1 121 ? 16.468 -0.569 -11.459 1.00 94.56 121 ILE A N 1
ATOM 968 C CA . ILE A 1 121 ? 16.501 0.543 -12.404 1.00 94.56 121 ILE A CA 1
ATOM 969 C C . ILE A 1 121 ? 16.986 0.022 -13.753 1.00 94.56 121 ILE A C 1
ATOM 971 O O . ILE A 1 121 ? 18.039 -0.600 -13.830 1.00 94.56 121 ILE A O 1
ATOM 975 N N . PHE A 1 122 ? 16.230 0.317 -14.805 1.00 93.25 122 PHE A N 1
ATOM 976 C CA . PHE A 1 122 ? 16.664 0.127 -16.183 1.00 93.25 122 PHE A CA 1
ATOM 977 C C . PHE A 1 122 ? 16.492 1.410 -16.976 1.00 93.25 122 PHE A C 1
ATOM 979 O O . PHE A 1 122 ? 15.605 2.224 -16.697 1.00 93.25 122 PHE A O 1
ATOM 986 N N . GLU A 1 123 ? 17.331 1.553 -17.991 1.00 92.38 123 GLU A N 1
ATOM 987 C CA . GLU A 1 123 ? 17.202 2.589 -18.996 1.00 92.38 123 GLU A CA 1
ATOM 988 C C . GLU A 1 123 ? 16.256 2.092 -20.102 1.00 92.38 123 GLU A C 1
ATOM 990 O O . GLU A 1 123 ? 16.501 1.067 -20.733 1.00 92.38 123 GLU A O 1
ATOM 995 N N . VAL A 1 124 ? 15.131 2.785 -20.280 1.00 92.06 124 VAL A N 1
ATOM 996 C CA . VAL A 1 124 ? 14.062 2.422 -21.225 1.00 92.06 124 VAL A CA 1
ATOM 997 C C . VAL A 1 124 ? 13.811 3.601 -22.164 1.00 92.06 124 VAL A C 1
ATOM 999 O O . VAL A 1 124 ? 13.856 4.752 -21.700 1.00 92.06 124 VAL A O 1
ATOM 1002 N N . PRO A 1 125 ? 13.502 3.360 -23.453 1.00 91.31 125 PRO A N 1
ATOM 1003 C CA . PRO A 1 125 ? 13.110 4.424 -24.363 1.00 91.31 125 PRO A CA 1
ATOM 1004 C C . PRO A 1 125 ? 11.925 5.211 -23.812 1.00 91.31 125 PRO A C 1
ATOM 1006 O O . PRO A 1 125 ? 10.980 4.691 -23.210 1.00 91.31 125 PRO A O 1
ATOM 1009 N N . VAL A 1 126 ? 11.996 6.521 -23.993 1.00 89.31 126 VAL A N 1
ATOM 1010 C CA . VAL A 1 126 ? 10.916 7.414 -23.608 1.00 89.31 126 VAL A CA 1
ATOM 1011 C C . VAL A 1 126 ? 9.719 7.199 -24.551 1.00 89.31 126 VAL A C 1
ATOM 1013 O O . VAL A 1 126 ? 9.900 7.315 -25.763 1.00 89.31 126 VAL A O 1
ATOM 1016 N N . PRO A 1 127 ? 8.497 6.964 -24.031 1.00 88.88 127 PRO A N 1
ATOM 1017 C CA . PRO A 1 127 ? 7.296 6.867 -24.862 1.00 88.88 127 PRO A CA 1
ATOM 1018 C C . PRO A 1 127 ? 7.033 8.158 -25.644 1.00 88.88 127 PRO A C 1
ATOM 1020 O O . PRO A 1 127 ? 7.207 9.251 -25.096 1.00 88.88 127 PRO A O 1
ATOM 1023 N N . GLU A 1 128 ? 6.552 8.047 -26.884 1.00 87.38 128 GLU A N 1
ATOM 1024 C CA . GLU A 1 128 ? 6.286 9.198 -27.768 1.00 87.38 128 GLU A CA 1
ATOM 1025 C C . GLU A 1 128 ? 5.366 10.245 -27.123 1.00 87.38 128 GLU A C 1
ATOM 1027 O O . GLU A 1 128 ? 5.640 11.444 -27.184 1.00 87.38 128 GLU A O 1
ATOM 1032 N N . GLU A 1 129 ? 4.336 9.796 -26.401 1.00 86.88 129 GLU A N 1
ATOM 1033 C CA . GLU A 1 129 ? 3.413 10.661 -25.656 1.00 86.88 129 GLU A CA 1
ATOM 1034 C C . GLU A 1 129 ? 4.142 11.565 -24.648 1.00 86.88 129 GLU A C 1
ATOM 1036 O O . GLU A 1 129 ? 3.817 12.743 -24.485 1.00 86.88 129 GLU A O 1
ATOM 1041 N N . TRP A 1 130 ? 5.164 11.031 -23.972 1.00 83.44 130 TRP A N 1
ATOM 1042 C CA . TRP A 1 130 ? 5.945 11.801 -23.007 1.00 83.44 130 TRP A CA 1
ATOM 1043 C C . TRP A 1 130 ? 6.939 12.731 -23.701 1.00 83.44 130 TRP A C 1
ATOM 1045 O O . TRP A 1 130 ? 7.143 13.845 -23.212 1.00 83.44 130 TRP A O 1
ATOM 1055 N N . LYS A 1 131 ? 7.502 12.326 -24.850 1.00 85.50 131 LYS A N 1
ATOM 1056 C CA . LYS A 1 131 ? 8.373 13.185 -25.673 1.00 85.50 131 LYS A CA 1
ATOM 1057 C C . LYS A 1 131 ? 7.646 14.446 -26.131 1.00 85.50 131 LYS A C 1
ATOM 1059 O O . LYS A 1 131 ? 8.186 15.536 -25.975 1.00 85.50 131 LYS A O 1
ATOM 1064 N N . ALA A 1 132 ? 6.397 14.318 -26.584 1.00 86.06 132 ALA A N 1
ATOM 1065 C CA . ALA A 1 132 ? 5.577 15.462 -26.989 1.00 86.06 132 ALA A CA 1
ATOM 1066 C C . ALA A 1 132 ? 5.397 16.493 -25.857 1.00 86.06 132 ALA A C 1
ATOM 1068 O O . ALA A 1 132 ? 5.390 17.697 -26.100 1.00 86.06 132 ALA A O 1
ATOM 1069 N N . SER A 1 133 ? 5.294 16.026 -24.607 1.00 86.94 133 SER A N 1
ATOM 1070 C CA . SER A 1 133 ? 5.174 16.899 -23.431 1.00 86.94 133 SER A CA 1
ATOM 1071 C C . SER A 1 133 ? 6.506 17.480 -22.939 1.00 86.94 133 SER A C 1
ATOM 1073 O O . SER A 1 133 ? 6.513 18.535 -22.308 1.00 86.94 133 SER A O 1
ATOM 1075 N N . ASN A 1 134 ? 7.626 16.802 -23.206 1.00 84.31 134 ASN A N 1
ATOM 1076 C CA . ASN A 1 134 ? 8.955 17.164 -22.716 1.00 84.31 134 ASN A CA 1
ATOM 1077 C C . ASN A 1 134 ? 10.007 17.024 -23.832 1.00 84.31 134 ASN A C 1
ATOM 1079 O O . ASN A 1 134 ? 10.722 16.020 -23.871 1.00 84.31 134 ASN A O 1
ATOM 1083 N N . PRO A 1 135 ? 10.185 18.050 -24.685 1.00 81.62 135 PRO A N 1
ATOM 1084 C CA . PRO A 1 135 ? 11.167 18.025 -25.777 1.00 81.62 135 PRO A CA 1
ATOM 1085 C C . PRO A 1 135 ? 12.621 17.856 -25.304 1.00 81.62 135 PRO A C 1
ATOM 1087 O O . PRO A 1 135 ? 13.481 17.380 -26.036 1.00 81.62 135 PRO A O 1
ATOM 1090 N N . SER A 1 136 ? 12.915 18.200 -24.045 1.00 82.31 136 SER A N 1
ATOM 1091 C CA . SER A 1 136 ? 14.233 17.999 -23.428 1.00 82.31 136 SER A CA 1
ATOM 1092 C C . SER A 1 136 ? 14.565 16.532 -23.125 1.00 82.31 136 SER A C 1
ATOM 1094 O O . SER A 1 136 ? 15.673 16.237 -22.676 1.00 82.31 136 SER A O 1
ATOM 1096 N N . ALA A 1 137 ? 13.626 15.604 -23.336 1.00 81.94 137 ALA A N 1
ATOM 1097 C CA . ALA A 1 137 ? 13.840 14.169 -23.174 1.00 81.94 137 ALA A CA 1
ATOM 1098 C C . ALA A 1 137 ? 14.843 13.589 -24.183 1.00 81.94 137 ALA A C 1
ATOM 1100 O O . ALA A 1 137 ? 15.561 12.652 -23.838 1.00 81.94 137 ALA A O 1
ATOM 1101 N N . ASP A 1 138 ? 14.921 14.160 -25.387 1.00 82.88 138 ASP A N 1
ATOM 1102 C CA . ASP A 1 138 ? 15.835 13.695 -26.435 1.00 82.88 138 ASP A CA 1
ATOM 1103 C C . ASP A 1 138 ? 17.280 14.171 -26.210 1.00 82.88 138 ASP A C 1
ATOM 1105 O O . ASP A 1 138 ? 18.220 13.597 -26.755 1.00 82.88 138 ASP A O 1
ATOM 1109 N N . MET A 1 139 ? 17.491 15.178 -25.355 1.00 84.19 139 MET A N 1
ATOM 1110 C CA . MET A 1 139 ? 18.832 15.653 -25.019 1.00 84.19 139 MET A CA 1
ATOM 1111 C C . MET A 1 139 ? 19.536 14.709 -24.038 1.00 84.19 139 MET A C 1
ATOM 1113 O O . MET A 1 139 ? 19.002 14.370 -22.975 1.00 84.19 139 MET A O 1
ATOM 1117 N N . ALA A 1 140 ? 20.784 14.354 -24.355 1.00 82.62 140 ALA A N 1
ATOM 1118 C CA . ALA A 1 140 ? 21.663 13.643 -23.433 1.00 82.62 140 ALA A CA 1
ATOM 1119 C C . ALA A 1 140 ? 21.890 14.480 -22.161 1.00 82.62 140 ALA A C 1
ATOM 1121 O O . ALA A 1 140 ? 22.078 15.695 -22.213 1.00 82.62 140 ALA A O 1
ATOM 1122 N N . THR A 1 141 ? 21.853 13.838 -20.996 1.00 81.81 141 THR A N 1
ATOM 1123 C CA . THR A 1 141 ? 22.152 14.475 -19.701 1.00 81.81 141 THR A CA 1
ATOM 1124 C C . THR A 1 141 ? 23.266 13.683 -19.026 1.00 81.81 141 THR A C 1
ATOM 1126 O O . THR A 1 141 ? 23.435 12.510 -19.328 1.00 81.81 141 THR A O 1
ATOM 1129 N N . ALA A 1 142 ? 23.975 14.264 -18.054 1.00 80.69 142 ALA A N 1
ATOM 1130 C CA . ALA A 1 142 ? 25.083 13.598 -17.352 1.00 80.69 142 ALA A CA 1
ATOM 1131 C C . ALA A 1 142 ? 24.761 12.184 -16.812 1.00 80.69 142 ALA A C 1
ATOM 1133 O O . ALA A 1 142 ? 25.666 11.382 -16.631 1.00 80.69 142 ALA A O 1
ATOM 1134 N N . ASN A 1 143 ? 23.481 11.881 -16.568 1.00 79.00 143 ASN A N 1
ATOM 1135 C CA . ASN A 1 143 ? 23.031 10.612 -15.999 1.00 79.00 143 ASN A CA 1
ATOM 1136 C C . ASN A 1 143 ? 22.248 9.708 -16.972 1.00 79.00 143 ASN A C 1
ATOM 1138 O O . ASN A 1 143 ? 21.818 8.647 -16.532 1.00 79.00 143 ASN A O 1
ATOM 1142 N N . ARG A 1 144 ? 21.954 10.123 -18.215 1.00 85.00 144 ARG A N 1
ATOM 1143 C CA . ARG A 1 144 ? 21.097 9.347 -19.139 1.00 85.00 144 ARG A CA 1
ATOM 1144 C C . ARG A 1 144 ? 21.472 9.544 -20.605 1.00 85.00 144 ARG A C 1
ATOM 1146 O O . ARG A 1 144 ? 21.828 10.655 -21.014 1.00 85.00 144 ARG A O 1
ATOM 1153 N N . SER A 1 145 ? 21.288 8.485 -21.378 1.00 87.38 145 SER A N 1
ATOM 1154 C CA . SER A 1 145 ? 21.426 8.484 -22.827 1.00 87.38 145 SER A CA 1
ATOM 1155 C C . SER A 1 145 ? 20.312 9.316 -23.488 1.00 87.38 145 SER A C 1
ATOM 1157 O O . SER A 1 145 ? 19.230 9.487 -22.912 1.00 87.38 145 SER A O 1
ATOM 1159 N N . PRO A 1 146 ? 20.557 9.885 -24.683 1.00 89.19 146 PRO A N 1
ATOM 1160 C CA . PRO A 1 146 ? 19.560 10.695 -25.382 1.00 89.19 146 PRO A CA 1
ATOM 1161 C C . PRO A 1 146 ? 18.316 9.860 -25.720 1.00 89.19 146 PRO A C 1
ATOM 1163 O O . PRO A 1 146 ? 18.427 8.747 -26.230 1.00 89.19 146 PRO A O 1
ATOM 1166 N N . GLY A 1 147 ? 17.125 10.381 -25.413 1.00 88.06 147 GLY A N 1
ATOM 1167 C CA . GLY A 1 147 ? 15.851 9.706 -25.699 1.00 88.06 147 GLY A CA 1
ATOM 1168 C C . GLY A 1 147 ? 15.490 8.561 -24.744 1.00 88.06 147 GLY A C 1
ATOM 1169 O O . GLY A 1 147 ? 14.483 7.880 -24.961 1.00 88.06 147 GLY A O 1
ATOM 1170 N N . MET A 1 148 ? 16.267 8.369 -23.675 1.00 90.44 148 MET A N 1
ATOM 1171 C CA . MET A 1 148 ? 16.073 7.316 -22.683 1.00 90.44 148 MET A CA 1
ATOM 1172 C C . MET A 1 148 ? 15.683 7.867 -21.303 1.00 90.44 148 MET A C 1
ATOM 1174 O O . MET A 1 148 ? 15.880 9.043 -20.973 1.00 90.44 148 MET A O 1
ATOM 1178 N N . ARG A 1 149 ? 15.101 7.011 -20.457 1.00 90.12 149 ARG A N 1
ATOM 1179 C CA . ARG A 1 149 ? 14.780 7.337 -19.062 1.00 90.12 149 ARG A CA 1
ATOM 1180 C C . ARG A 1 149 ? 15.012 6.158 -18.125 1.00 90.12 149 ARG A C 1
ATOM 1182 O O . ARG A 1 149 ? 14.746 5.014 -18.472 1.00 90.12 149 ARG A O 1
ATOM 1189 N N . HIS A 1 150 ? 15.401 6.480 -16.896 1.00 92.25 150 HIS A N 1
ATOM 1190 C CA . HIS A 1 150 ? 15.518 5.512 -15.809 1.00 92.25 150 HIS A CA 1
ATOM 1191 C C . HIS A 1 150 ? 14.151 5.182 -15.224 1.00 92.25 150 HIS A C 1
ATOM 1193 O O . HIS A 1 150 ? 13.399 6.074 -14.815 1.00 92.25 150 HIS A O 1
ATOM 1199 N N . VAL A 1 151 ? 13.832 3.894 -15.177 1.00 93.88 151 VAL A N 1
ATOM 1200 C CA . VAL A 1 151 ? 12.549 3.371 -14.713 1.00 93.88 151 VAL A CA 1
ATOM 1201 C C . VAL A 1 151 ? 12.780 2.216 -13.747 1.00 93.88 151 VAL A C 1
ATOM 1203 O O . VAL A 1 151 ? 13.639 1.376 -13.980 1.00 93.88 151 VAL A O 1
ATOM 1206 N N . ALA A 1 152 ? 11.995 2.165 -12.666 1.00 94.94 152 ALA A N 1
ATOM 1207 C CA . ALA A 1 152 ? 11.982 1.025 -11.755 1.00 94.94 152 ALA A CA 1
ATOM 1208 C C . ALA A 1 152 ? 11.037 -0.064 -12.286 1.00 94.94 152 ALA A C 1
ATOM 1210 O O . ALA A 1 152 ? 9.831 0.171 -12.409 1.00 94.94 152 ALA A O 1
ATOM 1211 N N . ILE A 1 153 ? 11.587 -1.238 -12.584 1.00 95.12 153 ILE A N 1
ATOM 1212 C CA . ILE A 1 153 ? 10.879 -2.392 -13.153 1.00 95.12 153 ILE A CA 1
ATOM 1213 C C . ILE A 1 153 ? 10.963 -3.556 -12.166 1.00 95.12 153 ILE A C 1
ATOM 1215 O O . ILE A 1 153 ? 11.970 -3.710 -11.473 1.00 95.12 153 ILE A O 1
ATOM 1219 N N . ASN A 1 154 ? 9.901 -4.359 -12.087 1.00 94.81 154 ASN A N 1
ATOM 1220 C CA . ASN A 1 154 ? 9.895 -5.589 -11.302 1.00 94.81 154 ASN A CA 1
ATOM 1221 C C . ASN A 1 154 ? 10.737 -6.673 -11.986 1.00 94.81 154 ASN A C 1
ATOM 1223 O O . ASN A 1 154 ? 10.523 -6.968 -13.160 1.00 94.81 154 ASN A O 1
ATOM 1227 N N . VAL A 1 155 ? 11.659 -7.274 -11.241 1.00 93.50 155 VAL A N 1
ATOM 1228 C CA . VAL A 1 155 ? 12.542 -8.338 -11.718 1.00 93.50 155 VAL A CA 1
ATOM 1229 C C . VAL A 1 155 ? 12.331 -9.579 -10.849 1.00 93.50 155 VAL A C 1
ATOM 1231 O O . VAL A 1 155 ? 12.167 -9.442 -9.632 1.00 93.50 155 VAL A O 1
ATOM 1234 N N . PRO A 1 156 ? 12.334 -10.797 -11.423 1.00 91.38 156 PRO A N 1
ATOM 1235 C CA . PRO A 1 156 ? 12.327 -12.014 -10.627 1.00 91.38 156 PRO A CA 1
ATOM 1236 C C . PRO A 1 156 ? 13.443 -11.998 -9.581 1.00 91.38 156 PRO A C 1
ATOM 1238 O O . PRO A 1 156 ? 14.591 -11.669 -9.872 1.00 91.38 156 PRO A O 1
ATOM 1241 N N . ASN A 1 157 ? 13.099 -12.366 -8.347 1.00 87.25 157 ASN A N 1
ATOM 1242 C CA . ASN A 1 157 ? 14.054 -12.354 -7.244 1.00 87.25 157 ASN A CA 1
ATOM 1243 C C . ASN A 1 157 ? 15.260 -13.256 -7.568 1.00 87.25 157 ASN A C 1
ATOM 1245 O O . ASN A 1 157 ? 15.074 -14.447 -7.867 1.00 87.25 157 ASN A O 1
ATOM 1249 N N . GLY A 1 158 ? 16.453 -12.655 -7.515 1.00 82.81 158 GLY A N 1
ATOM 1250 C CA . GLY A 1 158 ? 17.744 -13.273 -7.826 1.00 82.81 158 GLY A CA 1
ATOM 1251 C C . GLY A 1 158 ? 18.243 -13.080 -9.265 1.00 82.81 158 GLY A C 1
ATOM 1252 O O . GLY A 1 158 ? 19.430 -13.273 -9.511 1.00 82.81 158 GLY A O 1
ATOM 1253 N N . GLU A 1 159 ? 17.397 -12.653 -10.206 1.00 84.88 159 GLU A N 1
ATOM 1254 C CA . GLU A 1 159 ? 17.777 -12.465 -11.615 1.00 84.88 159 GLU A CA 1
ATOM 1255 C C . GLU A 1 159 ? 18.184 -11.023 -11.908 1.00 84.88 159 GLU A C 1
ATOM 1257 O O . GLU A 1 159 ? 17.718 -10.085 -11.265 1.00 84.88 159 GLU A O 1
ATOM 1262 N N . GLU A 1 160 ? 19.088 -10.815 -12.866 1.00 83.88 160 GLU A N 1
ATOM 1263 C CA . GLU A 1 160 ? 19.602 -9.485 -13.219 1.00 83.88 160 GLU A CA 1
ATOM 1264 C C . GLU A 1 160 ? 18.688 -8.721 -14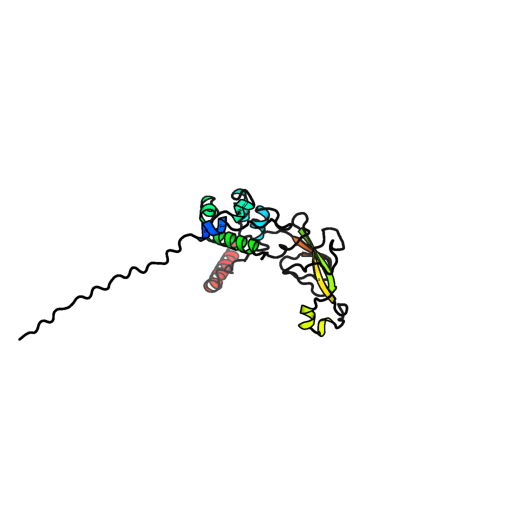.170 1.00 83.88 160 GLU A C 1
ATOM 1266 O O . GLU A 1 160 ? 18.544 -7.509 -14.019 1.00 83.88 160 GLU A O 1
ATOM 1271 N N . MET A 1 161 ? 18.037 -9.437 -15.082 1.00 84.75 161 MET A N 1
ATOM 1272 C CA . MET A 1 161 ? 17.214 -8.880 -16.147 1.00 84.75 161 MET A CA 1
ATOM 1273 C C . MET A 1 161 ? 15.744 -9.266 -15.959 1.00 84.75 161 MET A C 1
ATOM 1275 O O . MET A 1 161 ? 15.459 -10.318 -15.385 1.00 84.75 161 MET A O 1
ATOM 1279 N N . PRO A 1 162 ? 14.799 -8.434 -16.425 1.00 86.00 162 PRO A N 1
ATOM 1280 C CA . PRO A 1 162 ? 13.395 -8.810 -16.452 1.00 86.00 162 PRO A CA 1
ATOM 1281 C C . PRO A 1 162 ? 13.165 -9.959 -17.439 1.00 86.00 162 PRO A C 1
ATOM 1283 O O . PRO A 1 162 ? 13.872 -10.098 -18.434 1.00 86.00 162 PRO A O 1
ATOM 1286 N N . THR A 1 163 ? 12.129 -10.761 -17.191 1.00 84.44 163 THR A N 1
ATOM 1287 C CA . THR A 1 163 ? 11.738 -11.860 -18.089 1.00 84.44 163 THR A CA 1
ATOM 1288 C C . THR A 1 163 ? 11.210 -11.352 -19.437 1.00 84.44 163 THR A C 1
ATOM 1290 O O . THR A 1 163 ? 11.332 -12.034 -20.450 1.00 84.44 163 THR A O 1
ATOM 1293 N N . LYS A 1 164 ? 10.603 -10.160 -19.447 1.00 84.94 164 LYS A N 1
ATOM 1294 C CA . LYS A 1 164 ? 10.060 -9.493 -20.639 1.00 84.94 164 LYS A CA 1
ATOM 1295 C C . LYS A 1 164 ? 11.077 -8.489 -21.196 1.00 84.94 164 LYS A C 1
ATOM 1297 O O . LYS A 1 164 ? 11.869 -7.953 -20.418 1.00 84.94 164 LYS A O 1
ATOM 1302 N N . PRO A 1 165 ? 11.050 -8.186 -22.507 1.00 86.12 165 PRO A N 1
ATOM 1303 C CA . PRO A 1 165 ? 11.903 -7.145 -23.071 1.00 86.12 165 PRO A CA 1
ATOM 1304 C C . PRO A 1 165 ? 11.624 -5.787 -22.409 1.00 86.12 165 PRO A C 1
ATOM 1306 O O . PRO A 1 165 ? 10.504 -5.501 -21.981 1.00 86.12 165 PRO A O 1
ATOM 1309 N N . LEU A 1 166 ? 12.649 -4.934 -22.330 1.00 82.88 166 LEU A N 1
ATOM 1310 C CA . LEU A 1 166 ? 12.591 -3.655 -21.608 1.00 82.88 166 LEU A CA 1
ATOM 1311 C C . LEU A 1 166 ? 11.509 -2.698 -22.133 1.00 82.88 166 LEU A C 1
ATOM 1313 O O . LEU A 1 166 ? 10.994 -1.888 -21.368 1.00 82.88 166 LEU A O 1
ATOM 1317 N N . GLU A 1 167 ? 11.148 -2.808 -23.411 1.00 83.00 167 GLU A N 1
ATOM 1318 C CA . GLU A 1 167 ? 10.133 -1.971 -24.065 1.00 83.00 167 GLU A CA 1
ATOM 1319 C C . GLU A 1 167 ? 8.703 -2.307 -23.620 1.00 83.00 167 GLU A C 1
ATOM 1321 O O . GLU A 1 167 ? 7.861 -1.418 -23.506 1.00 83.00 167 GLU A O 1
ATOM 1326 N N . GLU A 1 168 ? 8.434 -3.577 -23.313 1.00 85.12 168 GLU A N 1
ATOM 1327 C CA . GLU A 1 168 ? 7.121 -4.049 -22.852 1.00 85.12 168 GLU A CA 1
ATOM 1328 C C . GLU A 1 168 ? 6.970 -3.965 -21.328 1.00 85.12 168 GLU A C 1
ATOM 1330 O O . GLU A 1 168 ? 5.875 -4.126 -20.779 1.00 85.12 168 GLU A O 1
ATOM 1335 N N . CYS A 1 169 ? 8.072 -3.734 -20.616 1.00 84.81 169 CYS A N 1
ATOM 1336 C CA . CYS A 1 169 ? 8.074 -3.676 -19.168 1.00 84.81 169 CYS A CA 1
ATOM 1337 C C . CYS A 1 169 ? 7.334 -2.435 -18.650 1.00 84.81 169 CYS A C 1
ATOM 1339 O O . CYS A 1 169 ? 7.669 -1.288 -18.956 1.00 84.81 169 CYS A O 1
ATOM 1341 N N . VAL A 1 170 ? 6.352 -2.663 -17.777 1.00 89.62 170 VAL A N 1
ATOM 1342 C CA . VAL A 1 170 ? 5.587 -1.584 -17.148 1.00 89.62 170 VAL A CA 1
ATOM 1343 C C . VAL A 1 170 ? 6.341 -1.050 -15.918 1.00 89.62 170 VAL A C 1
ATOM 1345 O O . VAL A 1 170 ? 6.754 -1.841 -15.065 1.00 89.62 170 VAL A O 1
ATOM 1348 N N . PRO A 1 171 ? 6.504 0.281 -15.774 1.00 92.44 171 PRO A N 1
ATOM 1349 C CA . PRO A 1 171 ? 7.049 0.886 -14.560 1.00 92.44 171 PRO A CA 1
ATOM 1350 C C . PRO A 1 171 ? 6.205 0.545 -13.328 1.00 92.44 171 PRO A C 1
ATOM 1352 O O . PRO A 1 171 ? 4.982 0.703 -13.356 1.00 92.44 171 PRO A O 1
ATOM 1355 N N . VAL A 1 172 ? 6.857 0.205 -12.214 1.00 94.31 172 VAL A N 1
ATOM 1356 C CA . VAL A 1 172 ? 6.162 -0.036 -10.940 1.00 94.31 172 VAL A CA 1
ATOM 1357 C C . VAL A 1 172 ? 5.526 1.259 -10.426 1.00 94.31 172 VAL A C 1
ATOM 1359 O O . VAL A 1 172 ? 6.187 2.286 -10.236 1.00 94.31 172 VAL A O 1
ATOM 1362 N N . LYS A 1 173 ? 4.217 1.223 -10.171 1.00 92.69 173 LYS A N 1
ATOM 1363 C CA . LYS A 1 173 ? 3.436 2.372 -9.705 1.00 92.69 173 LYS A CA 1
ATOM 1364 C C . LYS A 1 173 ? 3.871 2.805 -8.304 1.00 92.69 173 LYS A C 1
ATOM 1366 O O . LYS A 1 173 ? 4.235 2.006 -7.447 1.00 92.69 173 LYS A O 1
ATOM 1371 N N . HIS A 1 174 ? 3.770 4.111 -8.045 1.00 91.62 174 HIS A N 1
ATOM 1372 C CA . HIS A 1 174 ? 4.140 4.753 -6.771 1.00 91.62 174 HIS A CA 1
ATOM 1373 C C . HIS A 1 174 ? 5.631 4.675 -6.391 1.00 91.62 174 HIS A C 1
ATOM 1375 O O . HIS A 1 174 ? 5.996 5.084 -5.285 1.00 91.62 174 HIS A O 1
ATOM 1381 N N . VAL A 1 175 ? 6.486 4.238 -7.317 1.00 94.19 175 VAL A N 1
ATOM 1382 C CA . VAL A 1 175 ? 7.943 4.222 -7.184 1.00 94.19 175 VAL A CA 1
ATOM 1383 C C . VAL A 1 175 ? 8.559 5.079 -8.291 1.00 94.19 175 VAL A C 1
ATOM 1385 O O . VAL A 1 175 ? 8.026 5.165 -9.395 1.00 94.19 175 VAL A O 1
ATOM 1388 N N . LYS A 1 176 ? 9.659 5.773 -7.989 1.00 93.06 176 LYS A N 1
ATOM 1389 C CA . LYS A 1 176 ? 10.390 6.604 -8.954 1.00 93.06 176 LYS A CA 1
ATOM 1390 C C . LYS A 1 176 ? 11.881 6.300 -8.888 1.00 93.06 176 LYS A C 1
ATOM 1392 O O . LYS A 1 176 ? 12.437 6.222 -7.795 1.00 93.06 176 LYS A O 1
ATOM 1397 N N . ALA A 1 177 ? 12.532 6.203 -10.042 1.00 93.06 177 ALA A N 1
ATOM 1398 C CA . ALA A 1 177 ? 13.988 6.230 -10.123 1.00 93.06 177 ALA A CA 1
ATOM 1399 C C . ALA A 1 177 ? 14.468 7.692 -10.085 1.00 93.06 177 ALA A C 1
ATOM 1401 O O . ALA A 1 177 ? 13.952 8.546 -10.810 1.00 93.06 177 ALA A O 1
ATOM 1402 N N . LYS A 1 178 ? 15.425 8.001 -9.208 1.00 90.38 178 LYS A N 1
ATOM 1403 C CA . LYS A 1 178 ? 16.089 9.304 -9.106 1.00 90.38 178 LYS A CA 1
ATOM 1404 C C . LYS A 1 178 ? 17.549 9.125 -9.520 1.00 90.38 178 LYS A C 1
ATOM 1406 O O . LYS A 1 178 ? 18.367 8.683 -8.724 1.00 90.38 178 LYS A O 1
ATOM 1411 N N . GLY A 1 179 ? 17.874 9.501 -10.753 1.00 86.62 179 GLY A N 1
ATOM 1412 C CA . GLY A 1 179 ? 19.187 9.203 -11.331 1.00 86.62 179 GLY A CA 1
ATOM 1413 C C . GLY A 1 179 ? 19.318 7.723 -11.695 1.00 86.62 179 GLY A C 1
ATOM 1414 O O . GLY A 1 179 ? 18.306 7.067 -11.934 1.00 86.62 179 GLY A O 1
ATOM 1415 N N . TRP A 1 180 ? 20.554 7.226 -11.742 1.00 85.12 180 TRP A N 1
ATOM 1416 C CA . TRP A 1 180 ? 20.866 5.862 -12.182 1.00 85.12 180 TRP A CA 1
ATOM 1417 C C . TRP A 1 180 ? 20.872 4.833 -11.037 1.00 85.12 180 TRP A C 1
ATOM 1419 O O . TRP A 1 180 ? 20.601 3.667 -11.272 1.00 85.12 180 TRP A O 1
ATOM 1429 N N . ASN A 1 181 ? 21.111 5.258 -9.789 1.00 90.19 181 ASN A N 1
ATOM 1430 C CA . ASN A 1 181 ? 21.374 4.370 -8.645 1.00 90.19 181 ASN A CA 1
ATOM 1431 C C . ASN A 1 181 ? 20.524 4.669 -7.400 1.00 90.19 181 ASN A C 1
ATOM 1433 O O . ASN A 1 181 ? 20.966 4.435 -6.274 1.00 90.19 181 ASN A O 1
ATOM 1437 N N . THR A 1 182 ? 19.360 5.299 -7.542 1.00 93.25 182 THR A N 1
ATOM 1438 C CA . THR A 1 182 ? 18.504 5.563 -6.380 1.00 93.25 182 THR A CA 1
ATOM 1439 C C . THR A 1 182 ? 17.047 5.333 -6.728 1.00 93.25 182 THR A C 1
ATOM 1441 O O . THR A 1 182 ? 16.494 5.982 -7.615 1.00 93.25 182 THR A O 1
ATOM 1444 N N . ILE A 1 183 ? 16.395 4.446 -5.978 1.00 94.94 183 ILE A N 1
ATOM 1445 C CA . ILE A 1 183 ? 14.956 4.202 -6.071 1.00 94.94 183 ILE A CA 1
ATOM 1446 C C . ILE A 1 183 ? 14.273 4.872 -4.880 1.00 94.94 183 ILE A C 1
ATOM 1448 O O . ILE A 1 183 ? 14.613 4.623 -3.727 1.00 94.94 183 ILE A O 1
ATOM 1452 N N . VAL A 1 184 ? 13.285 5.721 -5.159 1.00 93.62 184 VAL A N 1
ATOM 1453 C CA . VAL A 1 184 ? 12.538 6.471 -4.148 1.00 93.62 184 VAL A CA 1
ATOM 1454 C C . VAL A 1 184 ? 11.075 6.046 -4.166 1.00 93.62 184 VAL A C 1
ATOM 1456 O O . VAL A 1 184 ? 10.400 6.092 -5.196 1.00 93.62 184 VAL A O 1
ATOM 1459 N N . GLY A 1 185 ? 10.555 5.682 -2.999 1.00 92.44 185 GLY A N 1
ATOM 1460 C CA . GLY A 1 185 ? 9.152 5.342 -2.812 1.00 92.44 185 GLY A CA 1
ATOM 1461 C C . GLY A 1 185 ? 8.814 5.157 -1.339 1.00 92.44 185 GLY A C 1
ATOM 1462 O O . GLY A 1 185 ? 9.693 5.014 -0.489 1.00 92.44 185 GLY A O 1
ATOM 1463 N N . LYS A 1 186 ? 7.519 5.171 -1.018 1.00 92.12 186 LYS A N 1
ATOM 1464 C CA . LYS A 1 186 ? 7.057 4.871 0.342 1.00 92.12 186 LYS A CA 1
ATOM 1465 C C . LYS A 1 186 ? 7.342 3.398 0.636 1.00 92.12 186 LYS A C 1
ATOM 1467 O O . LYS A 1 186 ? 6.882 2.550 -0.112 1.00 92.12 186 LYS A O 1
ATOM 1472 N N . ASN A 1 187 ? 8.011 3.092 1.748 1.00 91.94 187 ASN A N 1
ATOM 1473 C CA . ASN A 1 187 ? 8.253 1.707 2.172 1.00 91.94 187 ASN A CA 1
ATOM 1474 C C . ASN A 1 187 ? 9.014 0.854 1.130 1.00 91.94 187 ASN A C 1
ATOM 1476 O O . ASN A 1 187 ? 8.800 -0.354 1.036 1.00 91.94 187 ASN A O 1
ATOM 1480 N N . VAL A 1 188 ? 9.892 1.493 0.352 1.00 94.38 188 VAL A N 1
ATOM 1481 C CA . VAL A 1 188 ? 10.850 0.831 -0.542 1.00 94.38 188 VAL A CA 1
ATOM 1482 C C . VAL A 1 188 ? 12.180 0.734 0.193 1.00 94.38 188 VAL A C 1
ATOM 1484 O O . VAL A 1 188 ? 12.702 1.753 0.647 1.00 94.38 188 VAL A O 1
ATOM 1487 N N . TYR A 1 189 ? 12.724 -0.474 0.321 1.00 94.00 189 TYR A N 1
ATOM 1488 C CA . TYR A 1 189 ? 14.007 -0.699 0.984 1.00 94.00 189 TYR A CA 1
ATOM 1489 C C . TYR A 1 189 ? 15.076 -0.950 -0.066 1.00 94.00 189 TYR A C 1
ATOM 1491 O O . TYR A 1 189 ? 14.976 -1.905 -0.832 1.00 94.00 189 TYR A O 1
ATOM 1499 N N . MET A 1 190 ? 16.100 -0.105 -0.113 1.00 94.38 190 MET A N 1
ATOM 1500 C CA . MET A 1 190 ? 17.232 -0.335 -1.004 1.00 94.38 190 MET A CA 1
ATOM 1501 C C . MET A 1 190 ? 18.051 -1.530 -0.519 1.00 94.38 190 MET A C 1
ATOM 1503 O O . MET A 1 190 ? 18.286 -1.676 0.680 1.00 94.38 190 MET A O 1
ATOM 1507 N N . ILE A 1 191 ? 18.456 -2.381 -1.459 1.00 92.12 191 ILE A N 1
ATOM 1508 C CA . ILE A 1 191 ? 19.430 -3.449 -1.223 1.00 92.12 191 ILE A CA 1
ATOM 1509 C C . ILE A 1 191 ? 20.792 -2.932 -1.686 1.00 92.12 191 ILE A C 1
ATOM 1511 O O . ILE A 1 191 ? 21.703 -2.794 -0.879 1.00 92.12 191 ILE A O 1
ATOM 1515 N N . ASN A 1 192 ? 20.873 -2.546 -2.964 1.00 87.50 192 ASN A N 1
ATOM 1516 C CA . ASN A 1 192 ? 22.042 -1.943 -3.605 1.00 87.50 192 ASN A CA 1
ATOM 1517 C C . ASN A 1 192 ? 21.618 -0.637 -4.304 1.00 87.50 192 ASN A C 1
ATOM 1519 O O . ASN A 1 192 ? 20.430 -0.326 -4.353 1.00 87.50 192 ASN A O 1
ATOM 1523 N N . GLY A 1 193 ? 22.558 0.120 -4.885 1.00 82.69 193 GLY A N 1
ATOM 1524 C CA . GLY A 1 193 ? 22.239 1.371 -5.597 1.00 82.69 193 GLY A CA 1
ATOM 1525 C C . GLY A 1 193 ? 21.123 1.202 -6.640 1.00 82.69 193 GLY A C 1
ATOM 1526 O O . GLY A 1 193 ? 20.141 1.932 -6.661 1.00 82.69 193 GLY A O 1
ATOM 1527 N N . GLU A 1 194 ? 21.187 0.157 -7.452 1.00 89.12 194 GLU A N 1
ATOM 1528 C CA . GLU A 1 194 ? 20.226 -0.039 -8.547 1.00 89.12 194 GLU A CA 1
ATOM 1529 C C . GLU A 1 194 ? 19.086 -1.002 -8.202 1.00 89.12 194 GLU A C 1
ATOM 1531 O O . GLU A 1 194 ? 18.161 -1.160 -8.994 1.00 89.12 194 GLU A O 1
ATOM 1536 N N . LYS A 1 195 ? 19.148 -1.662 -7.035 1.00 93.62 195 LYS A N 1
ATOM 1537 C CA . LYS A 1 195 ? 18.250 -2.760 -6.643 1.00 93.62 195 LYS A CA 1
ATOM 1538 C C . LYS A 1 195 ? 17.543 -2.415 -5.332 1.00 93.62 195 LYS A C 1
ATOM 1540 O O . LYS A 1 195 ? 18.194 -2.154 -4.320 1.00 93.62 195 LYS A O 1
ATOM 1545 N N . ALA A 1 196 ? 16.219 -2.471 -5.312 1.00 95.25 196 ALA A N 1
ATOM 1546 C CA . ALA A 1 196 ? 15.421 -2.301 -4.102 1.00 95.25 196 ALA A CA 1
ATOM 1547 C C . ALA A 1 196 ? 14.376 -3.410 -3.966 1.00 95.25 196 ALA A C 1
ATOM 1549 O O . ALA A 1 196 ? 14.090 -4.136 -4.909 1.00 95.25 196 ALA A O 1
ATOM 1550 N N . GLN A 1 197 ? 13.800 -3.537 -2.777 1.00 95.38 197 GLN A N 1
ATOM 1551 C CA . GLN A 1 197 ? 12.774 -4.522 -2.463 1.00 95.38 197 GLN A CA 1
ATOM 1552 C C . GLN A 1 197 ? 11.561 -3.869 -1.803 1.00 95.38 197 GLN A C 1
ATOM 1554 O O . GLN A 1 197 ? 11.679 -2.937 -0.997 1.00 95.38 197 GLN A O 1
ATOM 1559 N N . ILE A 1 198 ? 10.388 -4.409 -2.117 1.00 96.12 198 ILE A N 1
ATOM 1560 C CA . ILE A 1 198 ? 9.114 -4.089 -1.482 1.00 96.12 198 ILE A CA 1
ATOM 1561 C C . ILE A 1 198 ? 8.660 -5.342 -0.741 1.00 96.12 198 ILE A C 1
ATOM 1563 O O . ILE A 1 198 ? 8.376 -6.368 -1.353 1.00 96.12 198 ILE A O 1
ATOM 1567 N N . LYS A 1 199 ? 8.600 -5.249 0.589 1.00 95.56 199 LYS A N 1
ATOM 1568 C CA . LYS A 1 199 ? 8.152 -6.339 1.461 1.00 95.56 199 LYS A CA 1
ATOM 1569 C C . LYS A 1 199 ? 6.700 -6.126 1.869 1.00 95.56 199 LYS A C 1
ATOM 1571 O O . LYS A 1 199 ? 6.321 -5.009 2.240 1.00 95.56 199 LYS A O 1
ATOM 1576 N N . VAL A 1 200 ? 5.911 -7.197 1.853 1.00 95.44 200 VAL A N 1
ATOM 1577 C CA . VAL A 1 200 ? 4.595 -7.235 2.496 1.00 95.44 200 VAL A CA 1
ATOM 1578 C C . VAL A 1 200 ? 4.780 -6.931 3.983 1.00 95.44 200 VAL A C 1
ATOM 1580 O O . VAL A 1 200 ? 5.523 -7.604 4.692 1.00 95.44 200 VAL A O 1
ATOM 1583 N N . GLN A 1 201 ? 4.113 -5.881 4.453 1.00 94.94 201 GLN A N 1
ATOM 1584 C CA . GLN A 1 201 ? 4.151 -5.449 5.847 1.00 94.94 201 GLN A CA 1
ATOM 1585 C C . GLN A 1 201 ? 2.798 -4.882 6.265 1.00 94.94 201 GLN A C 1
ATOM 1587 O O . GLN A 1 201 ? 2.011 -4.428 5.425 1.00 94.94 201 GLN A O 1
ATOM 1592 N N . GLU A 1 202 ? 2.536 -4.882 7.572 1.00 95.38 202 GLU A N 1
ATOM 1593 C CA . GLU A 1 202 ? 1.285 -4.353 8.100 1.00 95.38 202 GLU A CA 1
ATOM 1594 C C . GLU A 1 202 ? 1.133 -2.862 7.773 1.00 95.38 202 GLU A C 1
ATOM 1596 O O . GLU A 1 202 ? 2.017 -2.039 8.015 1.00 95.38 202 GLU A O 1
ATOM 1601 N N . GLY A 1 203 ? -0.014 -2.512 7.195 1.00 95.44 203 GLY A N 1
ATOM 1602 C CA . GLY A 1 203 ? -0.361 -1.132 6.883 1.00 95.44 203 GLY A CA 1
ATOM 1603 C C . GLY A 1 203 ? 0.438 -0.506 5.737 1.00 95.44 203 GLY A C 1
ATOM 1604 O O . GLY A 1 203 ? 0.479 0.724 5.619 1.00 95.44 203 GLY A O 1
ATOM 1605 N N . LEU A 1 204 ? 1.024 -1.316 4.848 1.00 95.62 204 LEU A N 1
ATOM 1606 C CA . LEU A 1 204 ? 1.663 -0.834 3.618 1.00 95.62 204 LEU A CA 1
ATOM 1607 C C . LEU A 1 204 ? 0.719 0.071 2.800 1.00 95.62 204 LEU A C 1
ATOM 1609 O O . LEU A 1 204 ? 1.106 1.150 2.335 1.00 95.62 204 LEU A O 1
ATOM 1613 N N . TRP A 1 205 ? -0.548 -0.334 2.703 1.00 96.56 205 TRP A N 1
ATOM 1614 C CA . TRP A 1 205 ? -1.633 0.384 2.035 1.00 96.56 205 TRP A CA 1
ATOM 1615 C C . TRP A 1 205 ? -2.516 1.157 3.022 1.00 96.56 205 TRP A C 1
ATOM 1617 O O . TRP A 1 205 ? -3.567 1.659 2.642 1.00 96.56 205 TRP A O 1
ATOM 1627 N N . GLU A 1 206 ? -2.134 1.276 4.295 1.00 96.12 206 GLU A N 1
ATOM 1628 C CA . GLU A 1 206 ? -2.998 1.919 5.279 1.00 96.12 206 GLU A CA 1
ATOM 1629 C C . GLU A 1 206 ? -3.119 3.432 5.054 1.00 96.12 206 GLU A C 1
ATOM 1631 O O . GLU A 1 206 ? -2.133 4.178 5.072 1.00 96.12 206 GLU A O 1
ATOM 1636 N N . ASP A 1 207 ? -4.366 3.905 4.981 1.00 94.62 207 ASP A N 1
ATOM 1637 C CA . ASP A 1 207 ? -4.673 5.322 5.164 1.00 94.62 207 ASP A CA 1
ATOM 1638 C C . ASP A 1 207 ? -4.588 5.656 6.660 1.00 94.62 207 ASP A C 1
ATOM 1640 O O . ASP A 1 207 ? -5.569 5.499 7.408 1.00 94.62 207 ASP A O 1
ATOM 1644 N N . ARG A 1 208 ? -3.401 6.090 7.101 1.00 92.88 208 ARG A N 1
ATOM 1645 C CA . ARG A 1 208 ? -3.121 6.423 8.504 1.00 92.88 208 ARG A CA 1
ATOM 1646 C C . ARG A 1 208 ? -4.085 7.485 9.020 1.00 92.88 208 ARG A C 1
ATOM 1648 O O . ARG A 1 208 ? -4.316 8.515 8.389 1.00 92.88 208 ARG A O 1
ATOM 1655 N N . ARG A 1 209 ? -4.640 7.246 10.208 1.00 92.56 209 ARG A N 1
ATOM 1656 C CA . ARG A 1 209 ? -5.485 8.236 10.883 1.00 92.56 209 ARG A CA 1
ATOM 1657 C C . ARG A 1 209 ? -4.610 9.247 11.610 1.00 92.56 209 ARG A C 1
ATOM 1659 O O . ARG A 1 209 ? -3.671 8.863 12.304 1.00 92.56 209 ARG A O 1
ATOM 1666 N N . GLY A 1 210 ? -4.990 10.519 11.537 1.00 94.38 210 GLY A N 1
ATOM 1667 C CA . GLY A 1 210 ? -4.439 11.529 12.431 1.00 94.38 210 GLY A CA 1
ATOM 1668 C C . GLY A 1 210 ? -4.679 11.129 13.888 1.00 94.38 210 GLY A C 1
ATOM 1669 O O . GLY A 1 210 ? -5.792 10.749 14.263 1.00 94.38 210 GLY A O 1
ATOM 1670 N N . HIS A 1 211 ? -3.629 11.202 14.697 1.00 94.38 211 HIS A N 1
ATOM 1671 C CA . HIS A 1 211 ? -3.715 11.084 16.146 1.00 94.38 211 HIS A CA 1
ATOM 1672 C C . HIS A 1 211 ? -3.280 12.410 16.769 1.00 94.38 211 HIS A C 1
ATOM 1674 O O . HIS A 1 211 ? -2.531 13.182 16.171 1.00 94.38 211 HIS A O 1
ATOM 1680 N N . LYS A 1 212 ? -3.786 12.702 17.965 1.00 96.75 212 LYS A N 1
ATOM 1681 C CA . LYS A 1 212 ? -3.435 13.932 18.674 1.00 96.75 212 LYS A CA 1
ATOM 1682 C C . LYS A 1 212 ? -2.074 13.757 19.344 1.00 96.75 212 LYS A C 1
ATOM 1684 O O . LYS A 1 212 ? -1.939 12.904 20.215 1.00 96.75 212 LYS A O 1
ATOM 1689 N N . VAL A 1 213 ? -1.104 14.586 18.975 1.00 94.94 213 VAL A N 1
ATOM 1690 C CA . VAL A 1 213 ? 0.201 14.650 19.651 1.00 94.94 213 VAL A CA 1
ATOM 1691 C C . VAL A 1 213 ? 0.046 15.435 20.958 1.00 94.94 213 VAL A C 1
ATOM 1693 O O . VAL A 1 213 ? -0.519 16.529 20.943 1.00 94.94 213 VAL A O 1
ATOM 1696 N N . ASP A 1 214 ? 0.510 14.877 22.084 1.00 94.00 214 ASP A N 1
ATOM 1697 C CA . ASP A 1 214 ? 0.442 15.483 23.430 1.00 94.00 214 ASP A CA 1
ATOM 1698 C C . ASP A 1 214 ? -0.967 16.019 23.803 1.00 94.00 214 ASP A C 1
ATOM 1700 O O . ASP A 1 214 ? -1.123 17.131 24.296 1.00 94.00 214 ASP A O 1
ATOM 1704 N N . GLY A 1 215 ? -2.036 15.261 23.525 1.00 93.44 215 GLY A N 1
ATOM 1705 C CA . GLY A 1 215 ? -3.418 15.678 23.830 1.00 93.44 215 GLY A CA 1
ATOM 1706 C C . GLY A 1 215 ? -4.029 16.691 22.847 1.00 93.44 215 GLY A C 1
ATOM 1707 O O . GLY A 1 215 ? -5.207 17.040 22.973 1.00 93.44 215 GLY A O 1
ATOM 1708 N N . GLY A 1 216 ? -3.276 17.095 21.821 1.00 95.81 216 GLY A N 1
ATOM 1709 C CA . GLY A 1 216 ? -3.672 18.086 20.821 1.00 95.81 216 GLY A CA 1
ATOM 1710 C C . GLY A 1 216 ? -3.429 19.518 21.294 1.00 95.81 216 GLY A C 1
ATOM 1711 O O . GLY A 1 216 ? -3.058 19.753 22.440 1.00 95.81 216 GLY A O 1
ATOM 1712 N N . GLU A 1 217 ? -3.660 20.489 20.413 1.00 95.88 217 GLU A N 1
ATOM 1713 C CA . GLU A 1 217 ? -3.251 21.888 20.621 1.00 95.88 217 GLU A CA 1
ATOM 1714 C C . GLU A 1 217 ? -3.715 22.478 21.960 1.00 95.88 217 GLU A C 1
ATOM 1716 O O . GLU A 1 217 ? -2.900 23.025 22.696 1.00 95.88 217 GLU A O 1
ATOM 1721 N N . ARG A 1 218 ? -4.987 22.278 22.334 1.00 96.12 218 ARG A N 1
ATOM 1722 C CA . ARG A 1 218 ? -5.561 22.847 23.568 1.00 96.12 218 ARG A CA 1
ATOM 1723 C C . ARG A 1 218 ? -4.958 22.294 24.860 1.00 96.12 218 ARG A C 1
ATOM 1725 O O . ARG A 1 218 ? -4.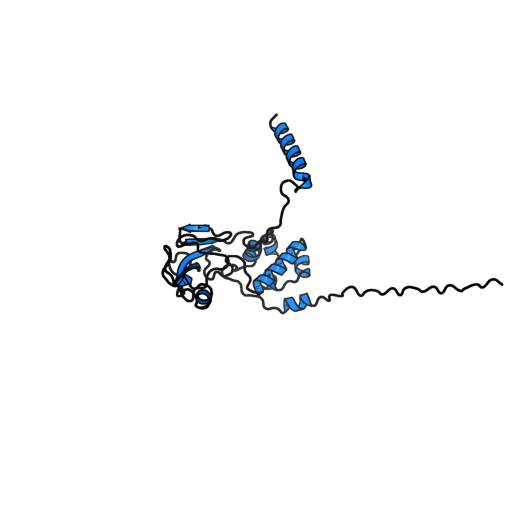876 23.019 25.840 1.00 96.12 218 ARG A O 1
ATOM 1732 N N . ARG A 1 219 ? -4.577 21.013 24.888 1.00 96.00 219 ARG A N 1
ATOM 1733 C CA . ARG A 1 219 ? -4.114 20.335 26.117 1.00 96.00 219 ARG A CA 1
ATOM 1734 C C . ARG A 1 219 ? -2.603 20.126 26.157 1.00 96.00 219 ARG A C 1
ATOM 1736 O O . ARG A 1 219 ? -2.086 19.654 27.162 1.00 96.00 219 ARG A O 1
ATOM 1743 N N . LYS A 1 220 ? -1.879 20.507 25.103 1.00 96.88 220 LYS A N 1
ATOM 1744 C CA . LYS A 1 220 ? -0.436 20.274 24.961 1.00 96.88 220 LYS A CA 1
ATOM 1745 C C . LYS A 1 220 ? 0.384 20.814 26.130 1.00 96.88 220 LYS A C 1
ATOM 1747 O O . LYS A 1 220 ? 1.249 20.105 26.639 1.00 96.88 220 LYS A O 1
ATOM 1752 N N . ALA A 1 221 ? 0.119 22.047 26.565 1.00 96.38 221 ALA A N 1
ATOM 1753 C CA . ALA A 1 221 ? 0.835 22.660 27.685 1.00 96.38 221 ALA A CA 1
ATOM 1754 C C . ALA A 1 221 ? 0.551 21.934 29.010 1.00 96.38 221 ALA A C 1
ATOM 1756 O O . ALA A 1 221 ? 1.484 21.576 29.725 1.00 96.38 221 ALA A O 1
ATOM 1757 N N . GLU A 1 222 ? -0.722 21.644 29.286 1.00 96.50 222 GLU A N 1
ATOM 1758 C CA . GLU A 1 222 ? -1.165 20.931 30.487 1.00 96.50 222 GLU A CA 1
ATOM 1759 C C . GLU A 1 222 ? -0.576 19.514 30.563 1.00 96.50 222 GLU A C 1
ATOM 1761 O O . GLU A 1 222 ? 0.013 19.139 31.576 1.00 96.50 222 GLU A O 1
ATOM 1766 N N . VAL A 1 223 ? -0.674 18.739 29.475 1.00 97.56 223 VAL A N 1
ATOM 1767 C CA . VAL A 1 223 ? -0.154 17.363 29.393 1.00 97.56 223 VAL A CA 1
ATOM 1768 C C . VAL A 1 223 ? 1.358 17.347 29.602 1.00 97.56 223 VAL A C 1
ATOM 1770 O O . VAL A 1 223 ? 1.869 16.526 30.362 1.00 97.56 223 VAL A O 1
ATOM 1773 N N . ARG A 1 224 ? 2.086 18.280 28.979 1.00 97.06 224 ARG A N 1
ATOM 1774 C CA . ARG A 1 224 ? 3.541 18.391 29.157 1.00 97.06 224 ARG A CA 1
ATOM 1775 C C . ARG A 1 224 ? 3.918 18.801 30.573 1.00 97.06 224 ARG A C 1
ATOM 1777 O O . ARG A 1 224 ? 4.895 18.278 31.095 1.00 97.06 224 ARG A O 1
ATOM 1784 N N . PHE A 1 225 ? 3.174 19.719 31.186 1.00 96.88 225 PHE A N 1
ATOM 1785 C CA . PHE A 1 225 ? 3.418 20.129 32.564 1.00 96.88 225 PHE A CA 1
ATOM 1786 C C . PHE A 1 225 ? 3.220 18.960 33.536 1.00 96.88 225 PHE A C 1
ATOM 1788 O O . PHE A 1 225 ? 4.122 18.671 34.319 1.00 96.88 225 PHE A O 1
ATOM 1795 N N . LYS A 1 226 ? 2.096 18.238 33.425 1.00 97.06 226 LYS A N 1
ATOM 1796 C CA . LYS A 1 226 ? 1.810 17.046 34.241 1.00 97.06 226 LYS A CA 1
ATOM 1797 C C . LYS A 1 226 ? 2.892 15.979 34.082 1.00 97.06 226 LYS A C 1
ATOM 1799 O O . LYS A 1 226 ? 3.441 15.530 35.083 1.00 97.06 226 LYS A O 1
ATOM 1804 N N . ARG A 1 227 ? 3.286 15.674 32.838 1.00 96.50 227 ARG A N 1
ATOM 1805 C CA . ARG A 1 227 ? 4.366 14.719 32.546 1.00 96.50 227 ARG A CA 1
ATOM 1806 C C . ARG A 1 227 ? 5.686 15.114 33.218 1.00 96.50 227 ARG A C 1
ATOM 1808 O O . ARG A 1 227 ? 6.277 14.294 33.908 1.00 96.50 227 ARG A O 1
ATOM 1815 N N . ARG A 1 228 ? 6.112 16.381 33.103 1.00 96.69 228 ARG A N 1
ATOM 1816 C CA . ARG A 1 228 ? 7.337 16.867 33.770 1.00 96.69 228 ARG A CA 1
ATOM 1817 C C . ARG A 1 228 ? 7.247 16.800 35.296 1.00 96.69 228 ARG A C 1
ATOM 1819 O O . ARG A 1 228 ? 8.247 16.534 35.952 1.00 96.69 228 ARG A O 1
ATOM 1826 N N . ALA A 1 229 ? 6.084 17.097 35.874 1.00 96.06 229 ALA A N 1
ATOM 1827 C CA . ALA A 1 229 ? 5.895 17.037 37.321 1.00 96.06 229 ALA A CA 1
ATOM 1828 C C . ALA A 1 229 ? 5.978 15.592 37.845 1.00 96.06 229 ALA A C 1
ATOM 1830 O O . ALA A 1 229 ? 6.583 15.359 38.886 1.00 96.06 229 ALA A O 1
ATOM 1831 N N . GLU A 1 230 ? 5.415 14.627 37.114 1.00 96.75 230 GLU A N 1
ATOM 1832 C CA . GLU A 1 230 ? 5.528 13.196 37.423 1.00 96.75 230 GLU A CA 1
ATOM 1833 C C . GLU A 1 230 ? 6.958 12.678 37.266 1.00 96.75 230 GLU A C 1
ATOM 1835 O O . GLU A 1 230 ? 7.425 11.930 38.119 1.00 96.75 230 GLU A O 1
ATOM 1840 N N . GLU A 1 231 ? 7.667 13.094 36.214 1.00 96.44 231 GLU A N 1
ATOM 1841 C CA . GLU A 1 231 ? 9.083 12.763 36.021 1.00 96.44 231 GLU A CA 1
ATOM 1842 C C . GLU A 1 231 ? 9.915 13.252 37.209 1.00 96.44 231 GLU A C 1
ATOM 1844 O O . GLU A 1 231 ? 10.613 12.453 37.819 1.00 96.44 231 GLU A O 1
ATOM 1849 N N . LYS A 1 232 ? 9.758 14.518 37.624 1.00 96.06 232 LYS A N 1
ATOM 1850 C CA . LYS A 1 232 ? 10.468 15.064 38.793 1.00 96.06 232 LYS A CA 1
ATOM 1851 C C . LYS A 1 232 ? 10.222 14.267 40.073 1.00 96.06 232 LYS A C 1
ATOM 1853 O O . LYS A 1 232 ? 11.167 14.050 40.815 1.00 96.06 232 LYS A O 1
ATOM 1858 N N . LYS A 1 233 ? 8.982 13.823 40.309 1.00 94.25 233 LYS A N 1
ATOM 1859 C CA . LYS A 1 233 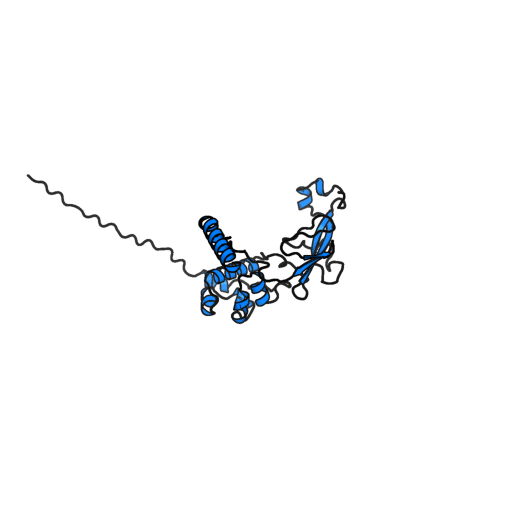? 8.624 13.005 41.482 1.00 94.25 233 LYS A CA 1
ATOM 1860 C C . LYS A 1 233 ? 9.232 11.604 41.462 1.00 94.25 233 LYS A C 1
ATOM 1862 O O . LYS A 1 233 ? 9.350 11.002 42.515 1.00 94.25 233 LYS A O 1
ATOM 1867 N N . LYS A 1 234 ? 9.526 11.049 40.283 1.00 94.69 234 LYS A N 1
ATOM 1868 C CA . LYS A 1 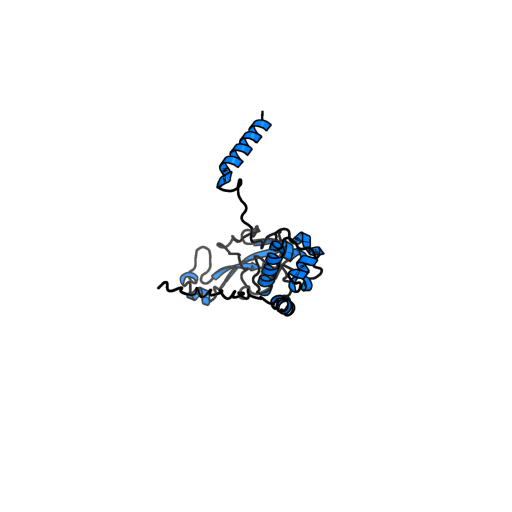234 ? 10.155 9.724 40.160 1.00 94.69 234 LYS A CA 1
ATOM 1869 C C . LYS A 1 234 ? 11.665 9.782 40.363 1.00 94.69 234 LYS A C 1
ATOM 1871 O O . LYS A 1 234 ? 12.255 8.766 40.707 1.00 94.69 234 LYS A O 1
ATOM 1876 N N . THR A 1 235 ? 12.277 10.929 40.080 1.00 92.06 235 THR A N 1
ATOM 1877 C CA . THR A 1 235 ? 13.727 11.122 40.201 1.00 92.06 235 THR A CA 1
ATOM 1878 C C . THR A 1 235 ? 14.153 11.638 41.578 1.00 92.06 235 THR A C 1
ATOM 1880 O O . THR A 1 235 ? 15.329 11.523 41.909 1.00 92.06 235 THR A O 1
ATOM 1883 N N . SER A 1 236 ? 13.233 12.236 42.343 1.00 72.44 236 SER A N 1
ATOM 1884 C CA . SER A 1 236 ? 13.416 12.632 43.749 1.00 72.44 236 SER A CA 1
ATOM 1885 C C . SER A 1 236 ? 13.135 11.476 44.696 1.00 72.44 236 SER A C 1
ATOM 1887 O O . SER A 1 236 ? 13.926 11.294 45.639 1.00 72.44 236 SER A O 1
#

Mean predicted aligned error: 9.44 Å

Organism: NCBI:txid253628

Solvent-accessible surface area (backbone atoms only — not comparable to full-atom values): 14173 Å² total; per-residue (Å²): 136,86,84,83,77,83,82,80,81,80,75,80,78,82,75,76,72,79,73,77,81,76,70,72,62,62,59,66,53,47,59,70,49,84,76,68,80,69,37,60,52,34,75,47,58,51,53,48,29,24,26,48,19,91,72,42,44,81,52,34,88,70,48,88,41,65,66,48,64,64,45,61,43,78,64,58,40,44,75,67,63,51,71,56,72,69,55,47,54,50,51,56,51,50,53,52,33,51,65,70,71,55,58,52,75,58,51,84,35,76,41,48,57,97,51,34,30,31,32,32,57,42,81,31,76,58,52,69,76,55,39,77,77,35,74,70,45,54,50,64,48,102,74,43,59,56,38,38,38,57,35,36,32,62,19,46,82,92,52,95,60,51,94,58,59,70,88,78,54,64,65,45,65,79,51,44,43,57,63,68,49,35,77,49,44,83,81,54,45,73,78,48,55,44,33,32,36,40,63,75,44,77,33,71,52,35,83,78,75,90,74,67,66,60,74,23,86,92,36,31,66,60,48,51,50,53,51,51,53,53,51,53,64,73,76,104

Radius of gyration: 28.4 Å; Cα contacts (8 Å, |Δi|>4): 301; chains: 1; bounding box: 97×66×72 Å

Nearest PDB structures (foldseek):
  6ywy-assembly1_33  TM=9.319E-01  e=4.504E-23  Neurospora crassa
  8om4-assembly1_2  TM=6.766E-01  e=1.979E-03  Saccharomyces cerevisiae
  9fia-assembly1_BV  TM=5.220E-01  e=4.183E-01  Toxoplasma gondii

pLDDT: mean 87.51, std 13.9, range [41.09, 97.56]

Sequence (236 aa):
MILRRPFLASRPSIQVCLQCLRNSSTATRVAKRPVPPPTPFVPDVQTFLTLIGRQLSQHASKIPSWDALFRLSSTQLRDLGIDPPRARRYLLRWRERFRQGQYGIGGDLEHVKDGVGEIKIFEVPVPEEWKASNPSADMATANRSPGMRHVAINVPNGEEMPTKPLEECVPVKHVKAKGWNTIVGKNVYMINGEKAQIKVQEGLWEDRRGHKVDGGERRKAEVRFKRRAEEKKKTS

InterPro domains:
  IPR013761 Sterile alpha motif/pointed domain superfamily [SSF47769] (36-102)
  IPR019083 Small ribosomal subunit protein mS41, SAM domain [PF09597] (33-101)
  IPR019083 Small ribosomal subunit protein mS41, SAM domain [SM01238] (45-101)
  IPR039603 Small ribosomal subunit protein mS41 [PTHR28235] (26-233)

Foldseek 3Di:
DDDDDDDDDDDPDPPPPPPDPPDPVVLVVQQPDDQDQAAPLGNFPLLLLQQQFPPSSVLRVLQPGSNSLRNDDLVNCVVSPPDDSVSSVSSNVVSVCVSVVNDFFPRPARADDPSKWKKFKDKEADDPVVCVVPVCQQDDDPQHHGRIDIAIFTDHPPDDDRPDPRHPTDGGPQWDDDGHFDIDGDQWADPGRGMIMHGRGGHNVYPDDDDADCNHDVCNVVSVVVVVVVVVVVVD